Protein AF-A0A0D2FAS7-F1 (afdb_monomer)

Organism: NCBI:txid1851006

Secondary structure (DSSP, 8-state):
-HHHHHHHHHHHGGG-SS---EEEE-SSHHHHHHHHHHHS-TT-------------------SEEEEES-HHHHHHT-SEEEE-S-GGGHHHHTT-HHHHHHHTTSEEEE--TT--HHHHHHHHSGGGS-S-------------------S--EEEEEE--GGGGGT-EEEEEEESSSSSHHHHHHHHHHHTTEEEEE--HHHHHHHHHHHHHHHHHHHHHHHHHHHHHHHT-TT--HHHHHHHHHHHHHHHHHHHHHTTS--S------HHHHHHHT--TT-HHHHHHHHHHHTTHHHHHHHHHHHHHHHHHHTTSS-STTTTTS-TTGGG--

Foldseek 3Di:
DVLLLVLLCLVQVVVDPDLAAAAAADQDPVVLVVCCVSQPDVPPDPDDDDDDDDDDDPPPPRSYDYRYNDLLVRLQPDQEAEADDEQVCLLVVLVDLSNLVSQLNHAYEYQYFLQAPVNNVVSSPVSVPPDDDDDDDDDDDDDDPPPPRPPDRWYKYWHWDSQLSVLAIEIEIETVDLDDDSRVVVQVSNNSRHHYDRDHRLCVLLVSLLVVLVVVCLVVVLVVQLVVVVVVDPPDDSVNSSVVSVVVVVVVVCLQPPVVPPPPPDDRCDPVNVLVVVDDVVDPSVVVVVVCVVVVVVVVSVVSSVVSSVVSNCPNDPDPPCVCVPPPVNVVPD

InterPro domains:
  IPR008927 6-phosphogluconate dehydrogenase-like, C-terminal domain superfamily [SSF48179] (200-313)
  IPR028939 Pyrroline-5-carboxylate reductase, catalytic, N-terminal [PF03807] (63-114)
  IPR029036 Pyrroline-5-carboxylate reductase, dimerisation domain [PF14748] (201-314)
  IPR036291 NAD(P)-binding domain superfamily [SSF51735] (1-199)

Mean predicted aligned error: 11.29 Å

Nearest PDB structures (foldseek):
  2rcy-assembly1_A  TM=8.789E-01  e=3.720E-15  Plasmodium falciparum 3D7
  5uax-assembly1_C  TM=8.704E-01  e=9.156E-14  Homo sapiens
  2rcy-assembly1_B-2  TM=8.743E-01  e=2.096E-13  Plasmodium falciparum 3D7
  5uax-assembly1_E  TM=8.647E-01  e=1.591E-13  Homo sapiens
  2rcy-assembly1_D-2  TM=8.931E-01  e=6.327E-13  Plasmodium falciparum 3D7

Solvent-accessible surface area (backbone atoms only — not comparable to full-atom values): 19696 Å² total; per-residue (Å²): 104,49,69,31,43,50,51,8,37,69,73,48,52,85,77,46,99,59,94,73,77,39,58,42,59,36,92,40,72,74,52,44,53,52,47,44,72,71,60,52,60,98,77,86,66,99,66,93,77,90,82,92,77,92,72,100,64,86,78,76,68,62,53,56,78,44,82,40,66,46,58,42,71,41,38,64,84,44,70,62,47,74,47,57,65,62,58,89,46,50,69,68,64,46,64,40,51,68,40,41,64,51,47,45,86,24,42,35,37,34,50,32,73,52,60,51,64,65,60,52,49,61,50,49,52,69,60,72,69,78,82,84,88,87,79,92,73,91,84,84,85,87,87,79,83,77,80,78,67,73,94,64,68,44,44,33,39,40,49,65,40,80,38,10,46,76,40,59,11,62,24,40,31,27,42,87,49,98,67,54,73,70,51,51,50,50,45,52,62,49,40,57,15,20,51,63,42,82,46,65,58,89,48,50,33,40,53,48,10,43,52,52,35,51,54,53,48,52,53,54,50,51,51,50,52,22,52,49,43,45,71,72,44,93,84,51,48,59,67,58,39,42,55,53,53,53,51,51,54,50,50,55,55,48,56,54,48,58,50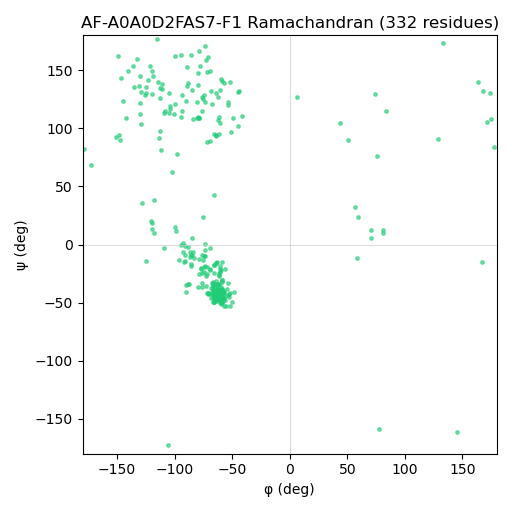,78,76,59,85,57,94,62,88,62,54,40,77,65,51,52,53,52,77,62,36,51,93,92,32,70,52,46,56,51,50,52,51,42,57,76,68,39,46,69,57,57,50,52,51,47,32,53,49,30,20,52,50,32,59,37,61,74,48,90,73,71,77,61,54,70,80,66,41,76,74,63,68,76,77,116

Structure (mmCIF, N/CA/C/O backbone):
data_AF-A0A0D2FAS7-F1
#
_entry.id   AF-A0A0D2FAS7-F1
#
loop_
_atom_site.group_PDB
_atom_site.id
_atom_site.type_symbol
_atom_site.label_atom_id
_atom_site.label_alt_id
_atom_site.label_comp_id
_atom_site.label_asym_id
_atom_site.label_entity_id
_atom_site.label_seq_id
_atom_site.pdbx_PDB_ins_code
_atom_site.Cartn_x
_atom_site.Cartn_y
_atom_site.Cartn_z
_atom_site.occupancy
_atom_site.B_iso_or_equiv
_atom_site.auth_seq_id
_atom_site.auth_comp_id
_atom_site.auth_asym_id
_atom_site.auth_atom_id
_atom_site.pdbx_PDB_model_num
ATOM 1 N N . MET A 1 1 ? -8.293 3.594 2.201 1.00 89.69 1 MET A N 1
ATOM 2 C CA . MET A 1 1 ? -7.640 2.411 2.799 1.00 89.69 1 MET A CA 1
ATOM 3 C C . MET A 1 1 ? -8.637 1.400 3.336 1.00 89.69 1 MET A C 1
ATOM 5 O O . MET A 1 1 ? -8.652 0.306 2.793 1.00 89.69 1 MET A O 1
ATOM 9 N N . GLY A 1 2 ? -9.521 1.749 4.282 1.00 91.62 2 GLY A N 1
ATOM 10 C CA . GLY A 1 2 ? -10.496 0.789 4.840 1.00 91.62 2 GLY A CA 1
ATOM 11 C C . GLY A 1 2 ? -11.326 0.025 3.800 1.00 91.62 2 GLY A C 1
ATOM 12 O O . GLY A 1 2 ? -11.460 -1.187 3.888 1.00 91.62 2 GLY A O 1
ATOM 13 N N . THR A 1 3 ? -11.794 0.693 2.741 1.00 91.19 3 THR A N 1
ATOM 14 C CA . THR A 1 3 ? -12.532 0.026 1.652 1.00 91.19 3 THR A CA 1
ATOM 15 C C . THR A 1 3 ? -11.681 -0.944 0.829 1.00 91.19 3 THR A C 1
ATOM 17 O O . THR A 1 3 ? -12.196 -1.972 0.399 1.00 91.19 3 THR A O 1
ATOM 20 N N . ALA A 1 4 ? -10.401 -0.639 0.594 1.00 91.94 4 ALA A N 1
ATOM 21 C CA . ALA A 1 4 ? -9.476 -1.526 -0.115 1.00 91.94 4 ALA A CA 1
ATOM 22 C C . ALA A 1 4 ? -9.181 -2.772 0.726 1.00 91.94 4 ALA A C 1
ATOM 24 O O . ALA A 1 4 ? -9.303 -3.884 0.226 1.00 91.94 4 ALA A O 1
ATOM 25 N N . PHE A 1 5 ? -8.895 -2.566 2.013 1.00 93.88 5 PHE A N 1
ATOM 26 C CA . PHE A 1 5 ? -8.707 -3.627 2.995 1.00 93.88 5 PHE A CA 1
ATOM 27 C C . PHE A 1 5 ? -9.916 -4.568 3.069 1.00 93.88 5 PHE A C 1
ATOM 29 O O . PHE A 1 5 ? -9.770 -5.765 2.852 1.00 93.88 5 PHE A O 1
ATOM 36 N N . LEU A 1 6 ? -11.123 -4.026 3.262 1.00 92.44 6 LEU A N 1
ATOM 37 C CA . LEU A 1 6 ? -12.338 -4.838 3.314 1.00 92.44 6 LEU A CA 1
ATOM 38 C C . LEU A 1 6 ? -12.610 -5.579 1.999 1.00 92.44 6 LEU A C 1
ATOM 40 O O . LEU A 1 6 ? -13.024 -6.730 2.028 1.00 92.44 6 LEU A O 1
ATOM 44 N N . SER A 1 7 ? -12.364 -4.945 0.846 1.00 91.00 7 SER A N 1
ATOM 45 C CA . SER A 1 7 ? -12.526 -5.625 -0.451 1.00 91.00 7 SER A CA 1
ATOM 46 C C . SER A 1 7 ? -11.594 -6.834 -0.558 1.00 91.00 7 SER A C 1
ATOM 48 O O . SER A 1 7 ? -12.031 -7.895 -0.983 1.00 91.00 7 SER A O 1
ATOM 50 N N . GLY A 1 8 ? -10.338 -6.684 -0.127 1.00 90.69 8 GLY A N 1
ATOM 51 C CA . GLY A 1 8 ? -9.375 -7.782 -0.068 1.00 90.69 8 GLY A CA 1
ATOM 52 C C . GLY A 1 8 ? -9.803 -8.900 0.870 1.00 90.69 8 GLY A C 1
ATOM 53 O O . GLY A 1 8 ? -9.758 -10.067 0.492 1.00 90.69 8 GLY A O 1
ATOM 54 N N . LEU A 1 9 ? -10.261 -8.548 2.076 1.00 90.06 9 LEU A N 1
ATOM 55 C CA . LEU A 1 9 ? -10.764 -9.528 3.036 1.00 90.06 9 LEU A CA 1
ATOM 56 C C . LEU A 1 9 ? -11.904 -10.338 2.431 1.00 90.06 9 LEU A C 1
ATOM 58 O O . LEU A 1 9 ? -11.825 -11.558 2.387 1.00 90.06 9 LEU A O 1
ATOM 62 N N . LEU A 1 10 ? -12.926 -9.669 1.894 1.00 88.38 10 LEU A N 1
ATOM 63 C CA . LEU A 1 10 ? -14.101 -10.330 1.322 1.00 88.38 10 LEU A CA 1
ATOM 64 C C . LEU A 1 10 ? -13.770 -11.271 0.151 1.00 88.38 10 LEU A C 1
ATOM 66 O O . LEU A 1 10 ? -14.548 -12.187 -0.119 1.00 88.38 10 LEU A O 1
ATOM 70 N N . ASN A 1 11 ? -12.627 -11.094 -0.516 1.00 83.56 11 ASN A N 1
ATOM 71 C CA . ASN A 1 11 ? -12.166 -12.019 -1.549 1.00 83.56 11 ASN A CA 1
ATOM 72 C C . ASN A 1 11 ? -11.653 -13.353 -0.974 1.00 83.56 11 ASN A C 1
ATOM 74 O O . ASN A 1 11 ? -11.929 -14.381 -1.580 1.00 83.56 11 ASN A O 1
ATOM 78 N N . ASN A 1 12 ? -10.993 -13.346 0.192 1.00 75.75 12 ASN A N 1
ATOM 79 C CA . ASN A 1 12 ? -10.320 -14.518 0.789 1.00 75.75 12 ASN A CA 1
ATOM 80 C C . ASN A 1 12 ? -11.004 -15.086 2.042 1.00 75.75 12 ASN A C 1
ATOM 82 O O . ASN A 1 12 ? -10.565 -16.077 2.616 1.00 75.75 12 ASN A O 1
ATOM 86 N N . ILE A 1 13 ? -12.081 -14.465 2.509 1.00 76.94 13 ILE A N 1
ATOM 87 C CA . ILE A 1 13 ? -12.692 -14.808 3.797 1.00 76.94 13 ILE A CA 1
ATOM 88 C C . ILE A 1 13 ? -13.464 -16.134 3.808 1.00 76.94 13 ILE A C 1
ATOM 90 O O . ILE A 1 13 ? -13.883 -16.597 4.861 1.00 76.94 13 ILE A O 1
ATOM 94 N N . ASP A 1 14 ? -13.693 -16.747 2.645 1.00 72.75 14 ASP A N 1
ATOM 95 C CA . ASP A 1 14 ? -14.227 -18.114 2.561 1.00 72.75 14 ASP A CA 1
ATOM 96 C C . ASP A 1 14 ? -13.178 -19.172 2.976 1.00 72.75 14 ASP A C 1
ATOM 98 O O . ASP A 1 14 ? -13.553 -20.263 3.394 1.00 72.75 14 ASP A O 1
ATOM 102 N N . ASP A 1 15 ? -11.884 -18.825 2.964 1.00 68.94 15 ASP A N 1
ATOM 103 C CA . ASP A 1 15 ? -10.782 -19.728 3.334 1.00 68.94 15 ASP A CA 1
ATOM 104 C C . ASP A 1 15 ? -10.417 -19.664 4.829 1.00 68.94 15 ASP A C 1
ATOM 106 O O . ASP A 1 15 ? -9.525 -20.373 5.308 1.00 68.94 15 ASP A O 1
ATOM 110 N N . THR A 1 16 ? -11.097 -18.816 5.606 1.00 74.19 16 THR A N 1
ATOM 111 C CA . THR A 1 16 ? -10.836 -18.685 7.042 1.00 74.19 16 THR A CA 1
ATOM 112 C C . THR A 1 16 ? -11.670 -19.670 7.853 1.00 74.19 16 THR A C 1
ATOM 114 O O . THR A 1 16 ? -12.867 -19.816 7.633 1.00 74.19 16 THR A O 1
ATOM 117 N N . ARG A 1 17 ? -11.071 -20.280 8.884 1.00 76.94 17 ARG A N 1
ATOM 118 C CA . ARG A 1 17 ? -11.788 -21.130 9.860 1.00 76.94 17 ARG A CA 1
ATOM 119 C C . ARG A 1 17 ? -12.733 -20.354 10.791 1.00 76.94 17 ARG A C 1
ATOM 121 O O . ARG A 1 17 ? -13.387 -20.966 11.630 1.00 76.94 17 ARG A O 1
ATOM 128 N N . HIS A 1 18 ? -12.766 -19.029 10.679 1.00 80.88 18 HIS A N 1
ATOM 129 C CA . HIS A 1 18 ? -13.524 -18.132 11.543 1.00 80.88 18 HIS A CA 1
ATOM 130 C C . HIS A 1 18 ? -14.678 -17.501 10.762 1.00 80.88 18 HIS A C 1
ATOM 132 O O . HIS A 1 18 ? -14.504 -17.087 9.618 1.00 80.88 18 HIS A O 1
ATOM 138 N N . GLU A 1 19 ? -15.850 -17.400 11.388 1.00 82.75 19 GLU A N 1
ATOM 139 C CA . GLU A 1 19 ? -16.971 -16.639 10.840 1.00 82.75 19 GLU A CA 1
ATOM 140 C C . GLU A 1 19 ? -16.754 -15.155 11.153 1.00 82.75 19 GLU A C 1
ATOM 142 O O . GLU A 1 19 ? -16.828 -14.730 12.304 1.00 82.75 19 GLU A O 1
ATOM 147 N N . LEU A 1 20 ? -16.436 -14.372 10.126 1.00 86.12 20 LEU A N 1
ATOM 148 C CA . LEU A 1 20 ? -16.207 -12.936 10.241 1.00 86.12 20 LEU A CA 1
ATOM 149 C C . LEU A 1 20 ? -17.405 -12.163 9.682 1.00 86.12 20 LEU A C 1
ATOM 151 O O . LEU A 1 20 ? -17.836 -12.403 8.550 1.00 86.12 20 LEU A O 1
ATOM 155 N N . LYS A 1 21 ? -17.894 -11.204 10.470 1.00 88.38 21 LYS A N 1
ATOM 156 C CA . LYS A 1 21 ? -18.985 -10.285 10.128 1.00 88.38 21 LYS A CA 1
ATOM 157 C C . LYS A 1 21 ? -18.482 -8.853 10.159 1.00 88.38 21 LYS A C 1
ATOM 159 O O . LYS A 1 21 ? -17.633 -8.510 10.982 1.00 88.38 21 LYS A O 1
ATOM 164 N N . PHE A 1 22 ? -18.999 -8.013 9.265 1.00 90.56 22 PHE A N 1
ATOM 165 C CA . PHE A 1 22 ? -18.553 -6.626 9.158 1.00 90.56 22 PHE A CA 1
ATOM 166 C C . PHE A 1 22 ? -19.695 -5.627 9.277 1.00 90.56 22 PHE A C 1
ATOM 168 O O . PHE A 1 22 ? -20.716 -5.730 8.596 1.00 90.56 22 PHE A O 1
ATOM 175 N N . SER A 1 23 ? -19.433 -4.585 10.059 1.00 91.12 23 SER A N 1
ATOM 176 C CA . SER A 1 23 ? -20.248 -3.379 10.157 1.00 91.12 23 SER A CA 1
ATOM 177 C C . SER A 1 23 ? -19.465 -2.196 9.597 1.00 91.12 23 SER A C 1
ATOM 179 O O . SER A 1 23 ? -18.280 -2.021 9.882 1.00 91.12 23 SER A O 1
ATOM 181 N N . LEU A 1 24 ? -20.117 -1.377 8.777 1.00 91.88 24 LEU A N 1
ATOM 182 C CA . LEU A 1 24 ? -19.529 -0.202 8.147 1.00 91.88 24 LEU A CA 1
ATOM 183 C C . LEU A 1 24 ? -20.277 1.050 8.576 1.00 91.88 24 LEU A C 1
ATOM 185 O O . LEU A 1 24 ? -21.497 1.136 8.428 1.00 91.88 24 LEU A O 1
ATOM 189 N N . SER A 1 25 ? -19.521 2.049 9.022 1.00 91.81 25 SER A N 1
ATOM 190 C CA . SER A 1 25 ? -20.043 3.389 9.255 1.00 91.81 25 SER A CA 1
ATOM 191 C C . SER A 1 25 ? -19.423 4.406 8.304 1.00 91.81 25 SER A C 1
ATOM 193 O O . SER A 1 25 ? -18.223 4.359 8.015 1.00 91.81 25 SER A O 1
ATOM 195 N N . ALA A 1 26 ? -20.240 5.332 7.800 1.00 89.94 26 ALA A N 1
ATOM 196 C CA . ALA A 1 26 ? -19.760 6.487 7.051 1.00 89.94 26 ALA A CA 1
ATOM 197 C C . ALA A 1 26 ? -20.642 7.727 7.281 1.00 89.94 26 ALA A C 1
ATOM 199 O O . ALA A 1 26 ? -21.865 7.619 7.287 1.00 89.94 26 ALA A O 1
ATOM 200 N N . PRO A 1 27 ? -20.054 8.936 7.350 1.00 84.94 27 PRO A N 1
ATOM 201 C CA . PRO A 1 27 ? -20.750 10.126 7.846 1.00 84.94 27 PRO A CA 1
ATOM 202 C C . PRO A 1 27 ? -21.771 10.730 6.872 1.00 84.94 27 PRO A C 1
ATOM 204 O O . PRO A 1 27 ? -22.537 11.607 7.254 1.00 84.94 27 PRO A O 1
ATOM 207 N N . SER A 1 28 ? -21.768 10.338 5.592 1.00 86.94 28 SER A N 1
ATOM 208 C CA . SER A 1 28 ? -22.637 10.951 4.581 1.00 86.94 28 SER A CA 1
ATOM 209 C C . SER A 1 28 ? -23.410 9.929 3.766 1.00 86.94 28 SER A C 1
ATOM 211 O O . SER A 1 28 ? -22.881 8.877 3.404 1.00 86.94 28 SER A O 1
ATOM 213 N N . ARG A 1 29 ? -24.644 10.287 3.388 1.00 86.38 29 ARG A N 1
ATOM 214 C CA . ARG A 1 29 ? -25.523 9.455 2.552 1.00 86.38 29 ARG A CA 1
ATOM 215 C C . ARG A 1 29 ? -24.841 9.020 1.255 1.00 86.38 29 ARG A C 1
ATOM 217 O O . ARG A 1 29 ? -24.844 7.843 0.930 1.00 86.38 29 ARG A O 1
ATOM 224 N N . THR A 1 30 ? -24.135 9.932 0.587 1.00 87.50 30 THR A N 1
ATOM 225 C CA . THR A 1 30 ? -23.350 9.616 -0.615 1.00 87.50 30 THR A CA 1
ATOM 226 C C . THR A 1 30 ? -22.274 8.563 -0.346 1.00 87.50 30 THR A C 1
ATOM 228 O O . THR A 1 30 ? -21.997 7.727 -1.204 1.00 87.50 30 THR A O 1
ATOM 231 N N . SER A 1 31 ? -21.641 8.592 0.830 1.00 87.06 31 SER A N 1
ATOM 232 C CA . SER A 1 31 ? -20.650 7.584 1.220 1.00 87.06 31 SER A CA 1
ATOM 233 C C . SER A 1 31 ? -21.304 6.239 1.507 1.00 87.06 31 SER A C 1
ATOM 235 O O . SER A 1 31 ? -20.801 5.229 1.026 1.00 87.06 31 SER A O 1
ATOM 237 N N . LEU A 1 32 ? -22.450 6.226 2.190 1.00 88.88 32 LEU A N 1
ATOM 238 C CA . LEU A 1 32 ? -23.235 5.011 2.415 1.00 88.88 32 LEU A CA 1
ATOM 239 C C . LEU A 1 32 ? -23.710 4.387 1.108 1.00 88.88 32 LEU A C 1
ATOM 241 O O . LEU A 1 32 ? -23.544 3.190 0.916 1.00 88.88 32 LEU A O 1
ATOM 245 N N . ASP A 1 33 ? -24.214 5.187 0.171 1.00 87.19 33 ASP A N 1
ATOM 246 C CA . ASP A 1 33 ? -24.650 4.696 -1.137 1.00 87.19 33 ASP A CA 1
ATOM 247 C C . ASP A 1 33 ? -23.476 4.109 -1.930 1.00 87.19 33 ASP A C 1
ATOM 249 O O . ASP A 1 33 ? -23.630 3.097 -2.613 1.00 87.19 33 ASP A O 1
ATOM 253 N N . ARG A 1 34 ? -22.275 4.699 -1.819 1.00 87.56 34 ARG A N 1
ATOM 254 C CA . ARG A 1 34 ? -21.055 4.108 -2.394 1.00 87.56 34 ARG A CA 1
ATOM 255 C C . ARG A 1 34 ? -20.688 2.784 -1.725 1.00 87.56 34 ARG A C 1
ATOM 257 O O . ARG A 1 34 ? -20.303 1.866 -2.440 1.00 87.56 34 ARG A O 1
ATOM 264 N N . LEU A 1 35 ? -20.782 2.681 -0.397 1.00 88.81 35 LEU A N 1
ATOM 265 C CA . LEU A 1 35 ? -20.494 1.440 0.330 1.00 88.81 35 LEU A CA 1
ATOM 266 C C . LEU A 1 35 ? -21.503 0.344 -0.019 1.00 88.81 35 LEU A C 1
ATOM 268 O O . LEU A 1 35 ? -21.086 -0.761 -0.341 1.00 88.81 35 LEU A O 1
ATOM 272 N N . ARG A 1 36 ? -22.799 0.668 -0.064 1.00 88.44 36 ARG A N 1
ATOM 273 C CA . ARG A 1 36 ? -23.866 -0.246 -0.497 1.00 88.44 36 ARG A CA 1
ATOM 274 C C . ARG A 1 36 ? -23.630 -0.739 -1.917 1.00 88.44 36 ARG A C 1
ATOM 276 O O . ARG A 1 36 ? -23.560 -1.935 -2.140 1.00 88.44 36 ARG A O 1
ATOM 283 N N . ARG A 1 37 ? -23.377 0.160 -2.875 1.00 86.19 37 ARG A N 1
ATOM 284 C CA . ARG A 1 37 ? -23.050 -0.252 -4.254 1.00 86.19 37 ARG A CA 1
ATOM 285 C C . ARG A 1 37 ? -21.817 -1.151 -4.347 1.00 86.19 37 ARG A C 1
ATOM 287 O O . ARG A 1 37 ? -21.720 -1.932 -5.284 1.00 86.19 37 ARG A O 1
ATOM 294 N N . ARG A 1 38 ? -20.855 -0.992 -3.436 1.00 85.31 38 ARG A N 1
ATOM 295 C CA . ARG A 1 38 ? -19.589 -1.731 -3.460 1.00 85.31 38 ARG A CA 1
ATOM 296 C C . ARG A 1 38 ? -19.658 -3.075 -2.735 1.00 85.31 38 ARG A C 1
ATOM 298 O O . ARG A 1 38 ? -18.951 -3.986 -3.145 1.00 85.31 38 ARG A O 1
ATOM 305 N N . PHE A 1 39 ? -20.441 -3.179 -1.663 1.00 85.56 39 PHE A N 1
ATOM 306 C CA . PHE A 1 39 ? -20.410 -4.322 -0.743 1.00 85.56 39 PHE A CA 1
ATOM 307 C C . PHE A 1 39 ? -21.757 -5.015 -0.539 1.00 85.56 39 PHE A C 1
ATOM 309 O O . PHE A 1 39 ? -21.780 -6.130 -0.027 1.00 85.56 39 PHE A O 1
ATOM 316 N N . SER A 1 40 ? -22.872 -4.405 -0.942 1.00 74.50 40 SER A N 1
ATOM 317 C CA . SER A 1 40 ? -24.144 -5.119 -1.003 1.00 74.50 40 SER A CA 1
ATOM 318 C C . SER A 1 40 ? -24.119 -6.056 -2.206 1.00 74.50 40 SER A C 1
ATOM 320 O O . SER A 1 40 ? -23.803 -5.645 -3.324 1.00 74.50 40 SER A O 1
ATOM 322 N N . SER A 1 41 ? -24.453 -7.324 -1.974 1.00 56.59 41 SER A N 1
ATOM 323 C CA . SER A 1 41 ? -24.649 -8.279 -3.064 1.00 56.59 41 SER A CA 1
ATOM 324 C C . SER A 1 41 ? -25.774 -7.785 -3.986 1.00 56.59 41 SER A C 1
ATOM 326 O O . SER A 1 41 ? -26.771 -7.253 -3.487 1.00 56.59 41 SER A O 1
ATOM 328 N N . PRO A 1 42 ? -25.675 -7.965 -5.314 1.00 41.94 42 PRO A N 1
ATOM 329 C CA . PRO A 1 42 ? -26.818 -7.770 -6.196 1.00 41.94 42 PRO A CA 1
ATOM 330 C C . PRO A 1 42 ? -27.862 -8.848 -5.861 1.00 41.94 42 PRO A C 1
ATOM 332 O O . PRO A 1 42 ? -27.749 -9.985 -6.305 1.00 41.94 42 PRO A O 1
ATOM 335 N N . GLY A 1 43 ? -28.830 -8.519 -5.001 1.00 43.19 43 GLY A N 1
ATOM 336 C CA . GLY A 1 43 ? -29.874 -9.462 -4.588 1.00 43.19 43 GLY A CA 1
ATOM 337 C C . GLY A 1 43 ? -30.734 -9.065 -3.387 1.00 43.19 43 GLY A C 1
ATOM 338 O O . GLY A 1 43 ? -31.792 -9.654 -3.211 1.00 43.19 43 GLY A O 1
ATOM 339 N N . SER A 1 44 ? -30.356 -8.068 -2.580 1.00 40.31 44 SER A N 1
ATOM 340 C CA . SER A 1 44 ? -31.222 -7.551 -1.504 1.00 40.31 44 SER A CA 1
ATOM 341 C C . SER A 1 44 ? -31.878 -6.230 -1.914 1.00 40.31 44 SER A C 1
ATOM 343 O O . SER A 1 44 ? -31.610 -5.171 -1.347 1.00 40.31 44 SER A O 1
ATOM 345 N N . THR A 1 45 ? -32.696 -6.274 -2.958 1.00 34.53 45 THR A N 1
ATOM 346 C CA . THR A 1 45 ? -33.760 -5.285 -3.142 1.00 34.53 45 THR A CA 1
ATOM 347 C C . THR A 1 45 ? -35.057 -5.965 -2.760 1.00 34.53 45 THR A C 1
ATOM 349 O O . THR A 1 45 ? -35.412 -6.961 -3.383 1.00 34.53 45 THR A O 1
ATOM 352 N N . ASP A 1 46 ? -35.738 -5.424 -1.752 1.00 37.69 46 ASP A N 1
ATOM 353 C CA . ASP A 1 46 ? -37.152 -5.679 -1.493 1.00 37.69 46 ASP A CA 1
ATOM 354 C C . ASP A 1 46 ? -37.939 -5.442 -2.789 1.00 37.69 46 ASP A C 1
ATOM 356 O O . ASP A 1 46 ? -38.230 -4.299 -3.143 1.00 37.69 46 ASP A O 1
ATOM 360 N N . GLN A 1 47 ? -38.225 -6.506 -3.537 1.00 35.00 47 GLN A N 1
ATOM 361 C CA . GLN A 1 47 ? -39.225 -6.503 -4.596 1.00 35.00 47 GLN A CA 1
ATOM 362 C C . GLN A 1 47 ? -39.952 -7.843 -4.595 1.00 35.00 47 GLN A C 1
ATOM 364 O O . GLN A 1 47 ? -39.404 -8.883 -4.959 1.00 35.00 47 GLN A O 1
ATOM 369 N N . ASP A 1 48 ? -41.209 -7.773 -4.169 1.00 35.44 48 ASP A N 1
ATOM 370 C CA . ASP A 1 48 ? -42.266 -8.699 -4.542 1.00 35.44 48 ASP A CA 1
ATOM 371 C C . ASP A 1 48 ? -42.219 -8.992 -6.053 1.00 35.44 48 ASP A C 1
ATOM 373 O O . ASP A 1 48 ? -42.177 -8.066 -6.864 1.00 35.44 48 ASP A O 1
ATOM 377 N N . GLY A 1 49 ? -42.294 -10.272 -6.433 1.00 31.61 49 GLY A N 1
ATOM 378 C CA . GLY A 1 49 ? -42.628 -10.676 -7.803 1.00 31.61 49 GLY A CA 1
ATOM 379 C C . GLY A 1 49 ? -41.670 -11.667 -8.465 1.00 31.61 49 GLY A C 1
ATOM 380 O O . GLY A 1 49 ? -40.736 -11.280 -9.151 1.00 31.61 49 GLY A O 1
ATOM 381 N N . ASP A 1 50 ? -41.987 -12.950 -8.293 1.00 33.44 50 ASP A N 1
ATOM 382 C CA . ASP A 1 50 ? -42.044 -13.979 -9.343 1.00 33.44 50 ASP A CA 1
ATOM 383 C C . ASP A 1 50 ? -40.914 -14.047 -10.398 1.00 33.44 50 ASP A C 1
ATOM 385 O O . ASP A 1 50 ? -40.890 -13.312 -11.385 1.00 33.44 50 ASP A O 1
ATOM 389 N N . SER A 1 51 ? -40.015 -15.026 -10.259 1.00 32.91 51 SER A N 1
ATOM 390 C CA . SER A 1 51 ? -39.848 -16.099 -11.260 1.00 32.91 51 SER A CA 1
ATOM 391 C C . SER A 1 51 ? -38.656 -17.004 -10.932 1.00 32.91 51 SER A C 1
ATOM 393 O O . SER A 1 51 ? -37.531 -16.573 -10.687 1.00 32.91 51 SER A O 1
ATOM 395 N N . ALA A 1 52 ? -38.928 -18.306 -10.954 1.00 41.16 52 ALA A N 1
ATOM 396 C CA . ALA A 1 52 ? -37.951 -19.374 -10.842 1.00 41.16 52 ALA A CA 1
ATOM 397 C C . ALA A 1 52 ? -37.040 -19.439 -12.078 1.00 41.16 52 ALA A C 1
ATOM 399 O O . ALA A 1 52 ? -37.544 -19.511 -13.201 1.00 41.16 52 ALA A O 1
ATOM 400 N N . ARG A 1 53 ? -35.719 -19.522 -11.867 1.00 35.41 53 ARG A N 1
ATOM 401 C CA . ARG A 1 53 ? -34.782 -20.208 -12.771 1.00 35.41 53 ARG A CA 1
ATOM 402 C C . ARG A 1 53 ? -33.659 -20.873 -11.983 1.00 35.41 53 ARG A C 1
ATOM 404 O O . ARG A 1 53 ? -32.947 -20.221 -11.226 1.00 35.41 53 ARG A O 1
ATOM 411 N N . ASP A 1 54 ? -33.547 -22.176 -12.207 1.00 37.44 54 ASP A N 1
ATOM 412 C CA . ASP A 1 54 ? -32.489 -23.062 -11.744 1.00 37.44 54 ASP A CA 1
ATOM 413 C C . ASP A 1 54 ? -31.106 -22.628 -12.242 1.00 37.44 54 ASP A C 1
ATOM 415 O O . ASP A 1 54 ? -30.927 -22.246 -13.401 1.00 37.44 54 ASP A O 1
ATOM 419 N N . GLY A 1 55 ? -30.119 -22.749 -11.358 1.00 31.98 55 GLY A N 1
ATOM 420 C CA . GLY A 1 55 ? -28.705 -22.553 -11.646 1.00 31.98 55 GLY A CA 1
ATOM 421 C C . GLY A 1 55 ? -27.913 -22.568 -10.346 1.00 31.98 55 GLY A C 1
ATOM 422 O O . GLY A 1 55 ? -27.989 -21.623 -9.569 1.00 31.98 55 GLY A O 1
ATOM 423 N N . ASP A 1 56 ? -27.202 -23.668 -10.111 1.00 37.31 56 ASP A N 1
ATOM 424 C CA . ASP A 1 56 ? -26.247 -23.883 -9.024 1.00 37.31 56 ASP A CA 1
ATOM 425 C C . ASP A 1 56 ? -25.318 -22.669 -8.838 1.00 37.31 56 ASP A C 1
ATOM 427 O O . ASP A 1 56 ? -24.409 -22.409 -9.626 1.00 37.31 56 ASP A O 1
ATOM 431 N N . GLY A 1 57 ? -25.616 -21.873 -7.817 1.00 33.53 57 GLY A N 1
ATOM 432 C CA . GLY A 1 57 ? -24.911 -20.652 -7.475 1.00 33.53 57 GLY A CA 1
ATOM 433 C C . GLY A 1 57 ? -24.979 -20.498 -5.971 1.00 33.53 57 GLY A C 1
ATOM 434 O O . GLY A 1 57 ? -25.974 -20.001 -5.441 1.00 33.53 57 GLY A O 1
ATOM 435 N N . SER A 1 58 ? -23.939 -20.981 -5.290 1.00 35.66 58 SER A N 1
ATOM 436 C CA . SER A 1 58 ? -23.726 -20.786 -3.856 1.00 35.66 58 SER A CA 1
ATOM 437 C C . SER A 1 58 ? -24.078 -19.345 -3.480 1.00 35.66 58 SER A C 1
ATOM 439 O O . SER A 1 58 ? -23.424 -18.390 -3.908 1.00 35.66 58 SER A O 1
ATOM 441 N N . ARG A 1 59 ? -25.179 -19.185 -2.739 1.00 40.72 59 ARG A N 1
ATOM 442 C CA . ARG A 1 59 ? -25.662 -17.897 -2.243 1.00 40.72 59 ARG A CA 1
ATOM 443 C C . ARG A 1 59 ? -24.6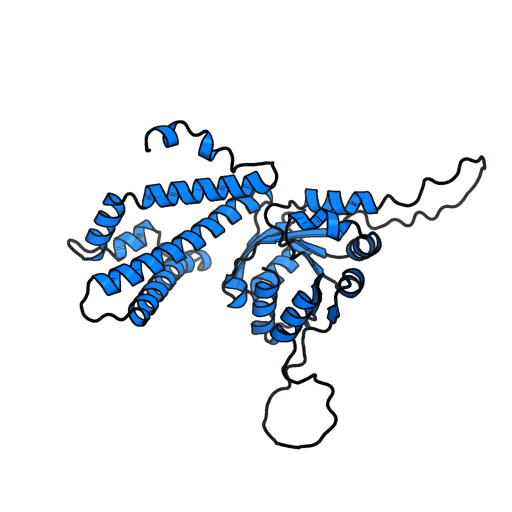11 -17.359 -1.278 1.00 40.72 59 ARG A C 1
ATOM 445 O O . ARG A 1 59 ? -24.613 -17.711 -0.102 1.00 40.72 59 ARG A O 1
ATOM 452 N N . ARG A 1 60 ? -23.704 -16.519 -1.776 1.00 47.34 60 ARG A N 1
ATOM 453 C CA . ARG A 1 60 ? -22.746 -15.765 -0.961 1.00 47.34 60 ARG A CA 1
ATOM 454 C C . ARG A 1 60 ? -23.565 -14.808 -0.088 1.00 47.34 60 ARG A C 1
ATOM 456 O O . ARG A 1 60 ? -23.987 -13.752 -0.551 1.00 47.34 60 ARG A O 1
ATOM 463 N N . GLY A 1 61 ? -23.895 -15.228 1.136 1.00 51.22 61 GLY A N 1
ATOM 464 C CA . GLY A 1 61 ? -24.569 -14.374 2.114 1.00 51.22 61 GLY A CA 1
ATOM 465 C C . GLY A 1 61 ? -23.799 -13.062 2.265 1.00 51.22 61 GLY A C 1
ATOM 466 O O . GLY A 1 61 ? -22.567 -13.063 2.210 1.00 51.22 61 GLY A O 1
ATOM 467 N N . SER A 1 62 ? -24.508 -11.937 2.384 1.00 59.62 62 SER A N 1
ATOM 468 C CA . SER A 1 62 ? -23.870 -10.633 2.585 1.00 59.62 62 SER A CA 1
ATOM 469 C C . SER A 1 62 ? -23.070 -10.679 3.885 1.00 59.62 62 SER A C 1
ATOM 471 O O . SER A 1 62 ? -23.657 -10.640 4.952 1.00 59.62 62 SER A O 1
ATOM 473 N N . LYS A 1 63 ? -21.737 -10.781 3.803 1.00 74.88 63 LYS A N 1
ATOM 474 C CA . LYS A 1 63 ? -20.841 -10.785 4.980 1.00 74.88 63 LYS A CA 1
ATOM 475 C C . LYS A 1 63 ? -20.703 -9.400 5.630 1.00 74.88 63 LYS A C 1
ATOM 477 O O . LYS A 1 63 ? -20.027 -9.241 6.644 1.00 74.88 63 LYS A O 1
ATOM 482 N N . VAL A 1 64 ? -21.307 -8.389 5.007 1.00 82.38 64 VAL A N 1
ATOM 483 C CA . VAL A 1 64 ? -21.501 -7.058 5.575 1.00 82.38 64 VAL A CA 1
ATOM 484 C C . VAL A 1 64 ? -22.937 -6.983 6.079 1.00 82.38 64 VAL A C 1
ATOM 486 O O . VAL A 1 64 ? -23.869 -6.991 5.269 1.00 82.38 64 VAL A O 1
ATOM 489 N N . ASP A 1 65 ? -23.085 -6.903 7.398 1.00 80.12 65 ASP A N 1
ATOM 490 C CA . ASP A 1 65 ? -24.376 -6.960 8.090 1.00 80.12 65 ASP A CA 1
ATOM 491 C C . ASP A 1 65 ? -24.976 -5.561 8.262 1.00 80.12 65 ASP A C 1
ATOM 493 O O . ASP A 1 65 ? -26.169 -5.350 8.047 1.00 80.12 65 ASP A O 1
ATOM 497 N N . VAL A 1 66 ? -24.139 -4.574 8.602 1.00 80.31 66 VAL A N 1
ATOM 498 C CA . VAL A 1 66 ? -24.586 -3.209 8.910 1.00 80.31 66 VAL A CA 1
ATOM 499 C C . VAL A 1 66 ? -23.865 -2.197 8.026 1.00 80.31 66 VAL A C 1
ATOM 501 O O . VAL A 1 66 ? -22.640 -2.182 7.943 1.00 80.31 66 VAL A O 1
ATOM 504 N N . ILE A 1 67 ? -24.625 -1.299 7.392 1.00 86.56 67 ILE A N 1
ATOM 505 C CA . ILE A 1 67 ? -24.102 -0.092 6.734 1.00 86.56 67 ILE A CA 1
ATOM 506 C C . ILE A 1 67 ? -24.909 1.111 7.232 1.00 86.56 67 ILE A C 1
ATOM 508 O O . ILE A 1 67 ? -26.049 1.318 6.804 1.00 86.56 67 ILE A O 1
ATOM 512 N N . THR A 1 68 ? -24.317 1.901 8.128 1.00 88.62 68 THR A N 1
ATOM 513 C CA . THR A 1 68 ? -25.004 2.946 8.906 1.00 88.62 68 THR A CA 1
ATOM 514 C C . THR A 1 68 ? -24.249 4.281 8.904 1.00 88.62 68 THR A C 1
ATOM 516 O O . THR A 1 68 ? -23.061 4.330 8.606 1.00 88.62 68 THR A O 1
ATOM 519 N N . ALA A 1 69 ? -24.939 5.383 9.205 1.00 89.06 69 ALA A N 1
ATOM 520 C CA . ALA A 1 69 ? -24.290 6.665 9.513 1.00 89.06 69 ALA A CA 1
ATOM 521 C C . ALA A 1 69 ? -23.922 6.798 11.000 1.00 89.06 69 ALA A C 1
ATOM 523 O O . ALA A 1 69 ? -23.236 7.746 11.375 1.00 89.06 69 ALA A O 1
ATOM 524 N N . ASP A 1 70 ? -24.415 5.884 11.835 1.00 90.75 70 ASP A N 1
ATOM 525 C CA . ASP A 1 70 ? -24.228 5.908 13.276 1.00 90.75 70 ASP A CA 1
ATOM 526 C C . ASP A 1 70 ? -23.023 5.051 13.684 1.00 90.75 70 ASP A C 1
ATOM 528 O O . ASP A 1 70 ? -2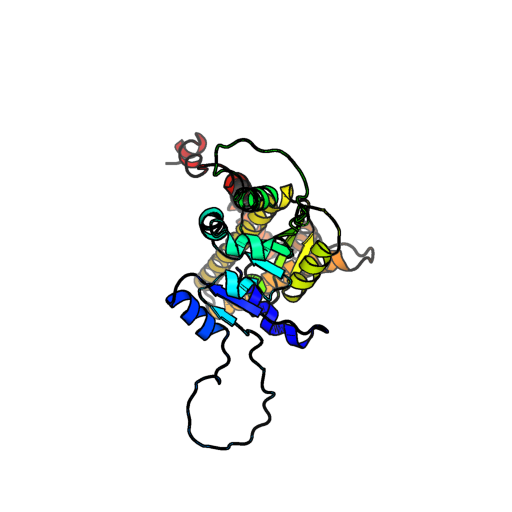3.048 3.818 13.618 1.00 90.75 70 ASP A O 1
ATOM 532 N N . ASN A 1 71 ? -21.961 5.727 14.123 1.00 92.56 71 ASN A N 1
ATOM 533 C CA . ASN A 1 71 ? -20.743 5.078 14.591 1.00 92.56 71 ASN A CA 1
ATOM 534 C C . ASN A 1 71 ? -20.987 4.217 15.835 1.00 92.56 71 ASN A C 1
ATOM 536 O O . ASN A 1 71 ? -20.346 3.177 15.959 1.00 92.56 71 ASN A O 1
ATOM 540 N N . VAL A 1 72 ? -21.891 4.626 16.731 1.00 92.00 72 VAL A N 1
ATOM 541 C CA . VAL A 1 72 ? -22.174 3.908 17.981 1.00 92.00 72 VAL A CA 1
ATOM 542 C C . VAL A 1 72 ? -22.815 2.567 17.657 1.00 92.00 72 VAL A C 1
ATOM 544 O O . VAL A 1 72 ? -22.314 1.532 18.090 1.00 92.00 72 VAL A O 1
ATOM 547 N N . THR A 1 73 ? -23.843 2.571 16.800 1.00 89.94 73 THR A N 1
ATOM 548 C CA . THR A 1 73 ? -24.467 1.340 16.291 1.00 89.94 73 THR A CA 1
ATOM 549 C C . THR A 1 73 ? -23.439 0.424 15.619 1.00 89.94 73 THR A C 1
ATOM 551 O O . THR A 1 73 ? -23.424 -0.776 15.876 1.00 89.94 73 THR A O 1
ATOM 554 N N . ALA A 1 74 ? -22.548 0.964 14.779 1.00 89.94 74 ALA A N 1
ATOM 555 C CA . ALA A 1 74 ? -21.522 0.148 14.124 1.00 89.94 74 ALA A CA 1
ATOM 556 C C . ALA A 1 74 ? -20.489 -0.427 15.109 1.00 89.94 74 ALA A C 1
ATOM 558 O O . ALA A 1 74 ? -19.965 -1.515 14.872 1.00 89.94 74 ALA A O 1
ATOM 559 N N . ALA A 1 75 ? -20.182 0.300 16.186 1.00 91.06 75 ALA A N 1
ATOM 560 C CA . ALA A 1 75 ? -19.224 -0.122 17.194 1.00 91.06 75 ALA A CA 1
ATOM 561 C C . ALA A 1 75 ? -19.821 -1.134 18.176 1.00 91.06 75 ALA A C 1
ATOM 563 O O . ALA A 1 75 ? -19.094 -2.033 18.577 1.00 91.06 75 ALA A O 1
ATOM 564 N N . HIS A 1 76 ? -21.098 -1.015 18.554 1.00 86.88 76 HIS A N 1
ATOM 565 C CA . HIS A 1 76 ? -21.718 -1.744 19.670 1.00 86.88 76 HIS A CA 1
ATOM 566 C C . HIS A 1 76 ? -21.471 -3.262 19.632 1.00 86.88 76 HIS A C 1
ATOM 568 O O . HIS A 1 76 ? -20.950 -3.813 20.603 1.00 86.88 76 HIS A O 1
ATOM 574 N N . ASP A 1 77 ? -21.707 -3.908 18.489 1.00 83.25 77 ASP A N 1
ATOM 575 C CA . ASP A 1 77 ? -21.606 -5.371 18.347 1.00 83.25 77 ASP A CA 1
ATOM 576 C C . ASP A 1 77 ? -20.228 -5.860 17.861 1.00 83.25 77 ASP A C 1
ATOM 578 O O . ASP A 1 77 ? -20.024 -7.053 17.660 1.00 83.25 77 ASP A O 1
ATOM 582 N N . ALA A 1 78 ? -19.269 -4.955 17.644 1.00 90.44 78 ALA A N 1
ATOM 583 C CA . ALA A 1 78 ? -17.953 -5.312 17.116 1.00 90.44 78 ALA A CA 1
ATOM 584 C C . ALA A 1 78 ? -16.971 -5.766 18.213 1.00 90.44 78 ALA A C 1
ATOM 586 O O . ALA A 1 78 ? -16.775 -5.063 19.201 1.00 90.44 78 ALA A O 1
ATOM 587 N N . ASP A 1 79 ? -16.255 -6.871 18.012 1.00 90.00 79 ASP A N 1
ATOM 588 C CA . ASP A 1 79 ? -15.141 -7.256 18.900 1.00 90.00 79 ASP A CA 1
ATOM 589 C C . ASP A 1 79 ? -13.879 -6.411 18.645 1.00 90.00 79 ASP A C 1
ATOM 591 O O . ASP A 1 79 ? -13.105 -6.092 19.554 1.00 90.00 79 ASP A O 1
ATOM 595 N N . VAL A 1 80 ? -13.690 -6.024 17.380 1.00 93.44 80 VAL A N 1
ATOM 596 C CA . VAL A 1 80 ? -12.568 -5.224 16.882 1.00 93.44 80 VAL A CA 1
ATOM 597 C C . VAL A 1 80 ? -13.116 -4.051 16.080 1.00 93.44 80 VAL A C 1
ATOM 599 O O . VAL A 1 80 ? -13.932 -4.237 15.177 1.00 93.44 80 VAL A O 1
ATOM 602 N N . VAL A 1 81 ? -12.632 -2.842 16.362 1.00 95.31 81 VAL A N 1
ATOM 603 C CA . VAL A 1 81 ? -13.023 -1.629 15.636 1.00 95.31 81 VAL A CA 1
ATOM 604 C C . VAL A 1 81 ? -11.846 -1.092 14.837 1.00 95.31 81 VAL A C 1
ATOM 606 O O . VAL A 1 81 ? -10.778 -0.827 15.382 1.00 95.31 81 VAL A O 1
ATOM 609 N N . ILE A 1 82 ? -12.051 -0.885 13.535 1.00 96.50 82 ILE A N 1
ATOM 610 C CA . ILE A 1 82 ? -11.025 -0.349 12.637 1.00 96.50 82 ILE A CA 1
ATOM 611 C C . ILE A 1 82 ? -11.311 1.123 12.326 1.00 96.50 82 ILE A C 1
ATOM 613 O O . ILE A 1 82 ? -12.304 1.449 11.674 1.00 96.50 82 ILE A O 1
ATOM 617 N N . LEU A 1 83 ? -10.409 2.022 12.726 1.00 96.69 83 LEU A N 1
ATOM 618 C CA . LEU A 1 83 ? -10.508 3.449 12.405 1.00 96.69 83 LEU A CA 1
ATOM 619 C C . LEU A 1 83 ? -9.913 3.709 11.016 1.00 96.69 83 LEU A C 1
ATOM 621 O O . LEU A 1 83 ? -8.698 3.658 10.826 1.00 96.69 83 LEU A O 1
ATOM 625 N N . ALA A 1 84 ? -10.771 3.991 10.033 1.00 95.56 84 ALA A N 1
ATOM 626 C CA . ALA A 1 84 ? -10.384 4.085 8.621 1.00 95.56 84 ALA A CA 1
ATOM 627 C C . ALA A 1 84 ? -10.834 5.383 7.920 1.00 95.56 84 ALA A C 1
ATOM 629 O O . ALA A 1 84 ? -11.191 5.366 6.737 1.00 95.56 84 ALA A O 1
ATOM 630 N N . PHE A 1 85 ? -10.817 6.502 8.642 1.00 94.00 85 PHE A N 1
ATOM 631 C CA . PHE A 1 85 ? -11.165 7.840 8.146 1.00 94.00 85 PHE A CA 1
ATOM 632 C C . PHE A 1 85 ? -9.914 8.725 7.947 1.00 94.00 85 PHE A C 1
ATOM 634 O O . PHE A 1 85 ? -8.791 8.228 7.986 1.00 94.00 85 PHE A O 1
ATOM 641 N N . GLN A 1 86 ? -10.064 10.018 7.640 1.00 91.44 86 GLN A N 1
ATOM 642 C CA . GLN A 1 86 ? -8.905 10.906 7.457 1.00 91.44 86 GLN A CA 1
ATOM 643 C C . GLN A 1 86 ? -8.343 11.367 8.816 1.00 91.44 86 GLN A C 1
ATOM 645 O O . GLN A 1 86 ? -9.135 11.765 9.666 1.00 91.44 86 GLN A O 1
ATOM 650 N N . PRO A 1 87 ? -7.010 11.406 9.030 1.00 92.31 87 PRO A N 1
ATOM 651 C CA . PRO A 1 87 ? -6.406 11.744 10.327 1.00 92.31 87 PRO A CA 1
ATOM 652 C C . PRO A 1 87 ? -6.966 13.003 11.008 1.00 92.31 87 PRO A C 1
ATOM 654 O O . PRO A 1 87 ? -7.249 12.984 12.203 1.00 92.31 87 PRO A O 1
ATOM 657 N N . HIS A 1 88 ? -7.221 14.076 10.250 1.00 92.00 88 HIS A N 1
ATOM 658 C CA . HIS A 1 88 ? -7.761 15.329 10.794 1.00 92.00 88 HIS A CA 1
ATOM 659 C C . HIS A 1 88 ? -9.180 15.202 11.383 1.00 92.00 88 HIS A C 1
ATOM 661 O O . HIS A 1 88 ? -9.629 16.100 12.087 1.00 92.00 88 HIS A O 1
ATOM 667 N N . GLN A 1 89 ? -9.909 14.121 11.085 1.00 93.00 89 GLN A N 1
ATOM 668 C CA . GLN A 1 89 ? -11.261 13.874 11.597 1.00 93.00 89 GLN A CA 1
ATOM 669 C C . GLN A 1 89 ? -11.251 13.215 12.980 1.00 93.00 89 GLN A C 1
ATOM 671 O O . GLN A 1 89 ? -12.309 13.132 13.591 1.00 93.00 89 GLN A O 1
ATOM 676 N N . LEU A 1 90 ? -10.094 12.771 13.492 1.00 93.69 90 LEU A N 1
ATOM 677 C CA . LEU A 1 90 ? -9.992 12.023 14.751 1.00 93.69 90 LEU A CA 1
ATOM 678 C C . LEU A 1 90 ? -10.705 12.724 15.910 1.00 93.69 90 LEU A C 1
ATOM 680 O O . LEU A 1 90 ? -11.591 12.134 16.519 1.00 93.69 90 LEU A O 1
ATOM 684 N N . LYS A 1 91 ? -10.375 13.999 16.145 1.00 91.88 91 LYS A N 1
ATOM 685 C CA . LYS A 1 91 ? -10.986 14.817 17.203 1.00 91.88 91 LYS A CA 1
ATOM 686 C C . LYS A 1 91 ? -12.501 14.919 17.060 1.00 91.88 91 LYS A C 1
ATOM 688 O O . LYS A 1 91 ? -13.216 14.849 18.045 1.00 91.88 91 LYS A O 1
ATOM 693 N N . GLN A 1 92 ? -12.984 15.092 15.831 1.00 92.81 92 GLN A N 1
ATOM 694 C CA . GLN A 1 92 ? -14.413 15.218 15.558 1.00 92.81 92 GLN A CA 1
ATOM 695 C C . GLN A 1 92 ? -15.149 13.893 15.789 1.00 92.81 92 GLN A C 1
ATOM 697 O O . GLN A 1 92 ? -16.241 13.895 16.341 1.00 92.81 92 GLN A O 1
ATOM 702 N N . VAL A 1 93 ? -14.573 12.772 15.346 1.00 92.62 93 VAL A N 1
ATOM 703 C CA . VAL A 1 93 ? -15.195 11.447 15.471 1.00 92.62 93 VAL A CA 1
ATOM 704 C C . VAL A 1 93 ? -15.213 10.990 16.928 1.00 92.62 93 VAL A C 1
ATOM 706 O O . VAL A 1 93 ? -16.230 10.477 17.378 1.00 92.62 93 VAL A O 1
ATOM 709 N N . LEU A 1 94 ? -14.125 11.208 17.671 1.00 92.19 94 LEU A N 1
ATOM 710 C CA . LEU A 1 94 ? -14.002 10.805 19.078 1.00 92.19 94 LEU A CA 1
ATOM 711 C C . LEU A 1 94 ? -14.588 11.822 20.076 1.00 92.19 94 LEU A C 1
ATOM 713 O O . LEU A 1 94 ? -14.476 11.625 21.282 1.00 92.19 94 LEU A O 1
ATOM 717 N N . ALA A 1 95 ? -15.242 12.886 19.597 1.00 90.81 95 ALA A N 1
ATOM 718 C CA . ALA A 1 95 ? -15.986 13.814 20.452 1.00 90.81 95 ALA A CA 1
ATOM 719 C C . ALA A 1 95 ? -17.314 13.227 20.969 1.00 90.81 95 ALA A C 1
ATOM 721 O O . ALA A 1 95 ? -17.886 13.747 21.924 1.00 90.81 95 ALA A O 1
ATOM 722 N N . ASP A 1 96 ? -17.826 12.171 20.334 1.00 90.88 96 ASP A N 1
ATOM 723 C CA . ASP A 1 96 ? -19.047 11.484 20.754 1.00 90.88 96 ASP A CA 1
ATOM 724 C C . ASP A 1 96 ? -18.759 10.550 21.941 1.00 90.88 96 ASP A C 1
ATOM 726 O O . ASP A 1 96 ? -18.130 9.500 21.787 1.00 90.88 96 ASP A O 1
ATOM 730 N N . ALA A 1 97 ? -19.237 10.925 23.129 1.00 89.00 97 ALA A N 1
ATOM 731 C CA . ALA A 1 97 ? -19.032 10.163 24.359 1.00 89.00 97 ALA A CA 1
ATOM 732 C C . ALA A 1 97 ? -19.644 8.752 24.303 1.00 89.00 97 ALA A C 1
ATOM 734 O O . ALA A 1 97 ? -19.058 7.816 24.846 1.00 89.00 97 ALA A O 1
ATOM 735 N N . ALA A 1 98 ? -20.775 8.570 23.610 1.00 90.38 98 ALA A N 1
ATOM 736 C CA . ALA A 1 98 ? -21.399 7.256 23.470 1.00 90.38 98 ALA A CA 1
ATOM 737 C C . ALA A 1 98 ? -20.541 6.332 22.596 1.00 90.38 98 ALA A C 1
ATOM 739 O O . ALA A 1 98 ? -20.388 5.146 22.901 1.00 90.38 98 ALA A O 1
ATOM 740 N N . LEU A 1 99 ? -19.918 6.883 21.549 1.00 91.94 99 LEU A N 1
ATOM 741 C CA . LEU A 1 99 ? -18.950 6.143 20.747 1.00 91.94 99 LEU A CA 1
ATOM 742 C C . LEU A 1 99 ? -17.721 5.779 21.578 1.00 91.94 99 LEU A C 1
ATOM 744 O O . LEU A 1 99 ? -17.314 4.622 21.565 1.00 91.94 99 LEU A O 1
ATOM 748 N N . VAL A 1 100 ? -17.137 6.734 22.307 1.00 90.62 100 VAL A N 1
ATOM 749 C CA . VAL A 1 100 ? -15.953 6.468 23.140 1.00 90.62 100 VAL A CA 1
ATOM 750 C C . VAL A 1 100 ? -16.240 5.366 24.157 1.00 90.62 100 VAL A C 1
ATOM 752 O O . VAL A 1 100 ? -15.475 4.405 24.220 1.00 90.62 100 VAL A O 1
ATOM 755 N N . ALA A 1 101 ? -17.369 5.438 24.866 1.00 88.44 101 ALA A N 1
ATOM 756 C CA . ALA A 1 101 ? -17.790 4.405 25.809 1.00 88.44 101 ALA A CA 1
ATOM 757 C C . ALA A 1 101 ? -17.910 3.024 25.140 1.00 88.44 101 ALA A C 1
ATOM 759 O O . ALA A 1 101 ? -17.442 2.026 25.692 1.00 88.44 101 ALA A O 1
ATOM 760 N N . ALA A 1 102 ? -18.462 2.962 23.922 1.00 89.88 102 ALA A N 1
ATOM 761 C CA . ALA A 1 102 ? -18.523 1.724 23.151 1.00 89.88 102 ALA A CA 1
ATOM 762 C C . ALA A 1 102 ? -17.128 1.195 22.767 1.00 89.88 102 ALA A C 1
ATOM 764 O O . ALA A 1 102 ? -16.9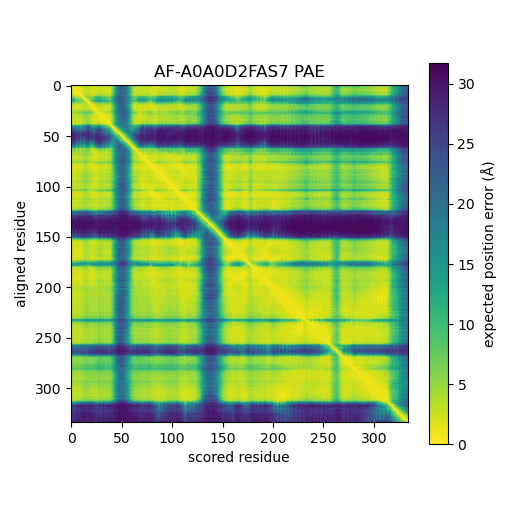49 -0.014 22.669 1.00 89.88 102 ALA A O 1
ATOM 765 N N . LEU A 1 103 ? -16.128 2.056 22.557 1.00 90.75 103 LEU A N 1
ATOM 766 C CA . LEU A 1 103 ? -14.772 1.650 22.165 1.00 90.75 103 LEU A CA 1
ATOM 767 C C . LEU A 1 103 ? -13.912 1.135 23.331 1.00 90.75 103 LEU A C 1
ATOM 769 O O . LEU A 1 103 ? -13.000 0.347 23.089 1.00 90.75 103 LEU A O 1
ATOM 773 N N . CYS A 1 104 ? -14.179 1.547 24.573 1.00 83.81 104 CYS A N 1
ATOM 774 C CA . CYS A 1 104 ? -13.284 1.320 25.717 1.00 83.81 104 CYS A CA 1
ATOM 775 C C . CYS A 1 104 ? -12.957 -0.151 26.024 1.00 83.81 104 CYS A C 1
ATOM 777 O O . CYS A 1 104 ? -11.865 -0.437 26.508 1.00 83.81 104 CYS A O 1
ATOM 779 N N . SER A 1 105 ? -13.861 -1.090 25.739 1.00 82.81 105 SER A N 1
ATOM 780 C CA . SER A 1 105 ? -13.646 -2.529 25.976 1.00 82.81 105 SER A CA 1
ATOM 781 C C . SER A 1 105 ? -13.083 -3.285 24.761 1.00 82.81 105 SER A C 1
ATOM 783 O O . SER A 1 105 ? -12.725 -4.465 24.857 1.00 82.81 105 SER A O 1
ATOM 785 N N . LYS A 1 106 ? -12.977 -2.622 23.606 1.00 89.69 106 LYS A N 1
ATOM 786 C CA . LYS A 1 106 ? -12.689 -3.247 22.309 1.00 89.69 106 LYS A CA 1
ATOM 787 C C . LYS A 1 106 ? -11.216 -3.102 21.936 1.00 89.69 106 LYS A C 1
ATOM 789 O O . LYS A 1 106 ? -10.497 -2.260 22.471 1.00 89.69 106 LYS A O 1
ATOM 794 N N . LEU A 1 107 ? -10.763 -3.930 20.995 1.00 92.12 107 LEU A N 1
ATOM 795 C CA . LEU A 1 107 ? -9.494 -3.685 20.312 1.00 92.12 107 LEU A CA 1
ATOM 796 C C . LEU A 1 107 ? -9.717 -2.643 19.214 1.00 92.12 107 LEU A C 1
ATOM 798 O O . LEU A 1 107 ? -10.519 -2.855 18.303 1.00 92.12 107 LEU A O 1
ATOM 802 N N . ILE A 1 108 ? -8.977 -1.541 19.275 1.00 94.69 108 ILE A N 1
ATOM 803 C CA . ILE A 1 108 ? -8.999 -0.488 18.263 1.00 94.69 108 ILE A CA 1
ATOM 804 C C . ILE A 1 108 ? -7.792 -0.666 17.344 1.00 94.69 108 ILE A C 1
ATOM 806 O O . ILE A 1 108 ? -6.650 -0.585 17.792 1.00 94.69 108 ILE A O 1
ATOM 810 N N . ILE A 1 109 ? -8.028 -0.850 16.046 1.00 96.56 109 ILE A N 1
ATOM 811 C CA . ILE A 1 109 ? -6.973 -0.870 15.027 1.00 96.56 109 ILE A CA 1
ATOM 812 C C . ILE A 1 109 ? -7.075 0.391 14.169 1.00 96.56 109 ILE A C 1
ATOM 814 O O . ILE A 1 109 ? -8.026 0.587 13.416 1.00 96.56 109 ILE A O 1
ATOM 818 N N . SER A 1 110 ? -6.083 1.268 14.250 1.00 96.56 110 SER A N 1
ATOM 819 C CA . SER A 1 110 ? -6.051 2.521 13.499 1.00 96.56 110 SER A CA 1
ATOM 820 C C . SER A 1 110 ? -5.307 2.387 12.174 1.00 96.56 110 SER A C 1
ATOM 822 O O . SER A 1 110 ? -4.148 1.971 12.146 1.00 96.56 110 SER A O 1
ATOM 824 N N . LEU A 1 111 ? -5.952 2.817 11.083 1.00 96.56 111 LEU A N 1
ATOM 825 C CA . LEU A 1 111 ? -5.341 2.993 9.756 1.00 96.56 111 LEU A CA 1
ATOM 826 C C . LEU A 1 111 ? -4.964 4.456 9.475 1.00 96.56 111 LEU A C 1
ATOM 828 O O . LEU A 1 111 ? -4.715 4.833 8.327 1.00 96.56 111 LEU A O 1
ATOM 832 N N . LEU A 1 112 ? -5.000 5.308 10.500 1.00 94.56 112 LEU A N 1
ATOM 833 C CA . LEU A 1 112 ? -4.789 6.743 10.367 1.00 94.56 112 LEU A CA 1
ATOM 834 C C . LEU A 1 112 ? -3.288 7.044 10.256 1.00 94.56 112 LEU A C 1
ATOM 836 O O . LEU A 1 112 ? -2.536 6.921 11.225 1.00 94.56 112 LEU A O 1
ATOM 840 N N . ALA A 1 113 ? -2.849 7.444 9.063 1.00 90.25 113 ALA A N 1
ATOM 841 C CA . ALA A 1 113 ? -1.457 7.807 8.811 1.00 90.25 113 ALA A CA 1
ATOM 842 C C . ALA A 1 113 ? -1.016 8.987 9.696 1.00 90.25 113 ALA A C 1
ATOM 844 O O . ALA A 1 113 ? -1.725 9.991 9.787 1.00 90.25 113 ALA A O 1
ATOM 845 N N . GLY A 1 114 ? 0.157 8.864 10.324 1.00 89.88 114 GLY A N 1
ATOM 846 C CA . GLY A 1 114 ? 0.731 9.903 11.183 1.00 89.88 114 GLY A CA 1
ATOM 847 C C . GLY A 1 114 ? 0.013 10.117 12.519 1.00 89.88 114 GLY A C 1
ATOM 848 O O . GLY A 1 114 ? 0.270 11.117 13.174 1.00 89.88 114 GLY A O 1
ATOM 849 N N . VAL A 1 115 ? -0.892 9.226 12.936 1.00 93.06 115 VAL A N 1
ATOM 850 C CA . VAL A 1 115 ? -1.549 9.302 14.251 1.00 93.06 115 VAL A CA 1
ATOM 851 C C . VAL A 1 115 ? -1.008 8.192 15.145 1.00 93.06 115 VAL A C 1
ATOM 853 O O . VAL A 1 115 ? -1.233 7.019 14.850 1.00 93.06 115 VAL A O 1
ATOM 856 N N . SER A 1 116 ? -0.314 8.549 16.228 1.00 92.25 116 SER A N 1
ATOM 857 C CA . SER A 1 116 ? 0.243 7.578 17.178 1.00 92.25 116 SER A CA 1
ATOM 858 C C . SER A 1 116 ? -0.822 6.910 18.054 1.00 92.25 116 SER A C 1
ATOM 860 O O . SER A 1 116 ? -1.906 7.459 18.267 1.00 92.25 116 SER A O 1
ATOM 862 N N . CYS A 1 117 ? -0.493 5.739 18.606 1.00 91.00 117 CYS A N 1
ATOM 863 C CA . CYS A 1 117 ? -1.278 5.058 19.635 1.00 91.00 117 CYS A CA 1
ATOM 864 C C . CYS A 1 117 ? -1.542 6.009 20.805 1.00 91.00 117 CYS A C 1
ATOM 866 O O . CYS A 1 117 ? -2.683 6.152 21.234 1.00 91.00 117 CYS A O 1
ATOM 868 N N . GLN A 1 118 ? -0.507 6.732 21.241 1.00 89.38 118 GLN A N 1
ATOM 869 C CA . GLN A 1 118 ? -0.610 7.740 22.292 1.00 89.38 118 GLN A CA 1
ATOM 870 C C . GLN A 1 118 ? -1.625 8.839 21.946 1.00 89.38 118 GLN A C 1
ATOM 872 O O . GLN A 1 118 ? -2.481 9.149 22.767 1.00 89.38 118 GLN A O 1
ATOM 877 N N . HIS A 1 119 ? -1.596 9.383 20.725 1.00 90.44 119 HIS A N 1
ATOM 878 C CA . HIS A 1 119 ? -2.549 10.421 20.328 1.00 90.44 119 HIS A CA 1
ATOM 879 C C . HIS A 1 119 ? -3.989 9.894 20.274 1.00 90.44 119 HIS A C 1
ATOM 881 O O . HIS A 1 119 ? -4.923 10.615 20.609 1.00 90.44 119 HIS A O 1
ATOM 887 N N . ILE A 1 120 ? -4.197 8.636 19.875 1.00 91.50 120 ILE A N 1
ATOM 888 C CA . ILE A 1 120 ? -5.527 8.007 19.907 1.00 91.50 120 ILE A CA 1
ATOM 889 C C . ILE A 1 120 ? -6.009 7.881 21.351 1.00 91.50 120 ILE A C 1
ATOM 891 O O . ILE A 1 120 ? -7.121 8.309 21.650 1.00 91.50 120 ILE A O 1
ATOM 895 N N . LEU A 1 121 ? -5.166 7.356 22.244 1.00 89.44 121 LEU A N 1
ATOM 896 C CA . LEU A 1 121 ? -5.472 7.223 23.670 1.00 89.44 121 LEU A CA 1
ATOM 897 C C . LEU A 1 121 ? -5.816 8.583 24.293 1.00 89.44 121 LEU A C 1
ATOM 899 O O . LEU A 1 121 ? -6.853 8.714 24.932 1.00 89.44 121 LEU A O 1
ATOM 903 N N . GLU A 1 122 ? -5.029 9.622 24.016 1.00 88.06 122 GLU A N 1
ATOM 904 C CA . GLU A 1 122 ? -5.281 10.998 24.467 1.00 88.06 122 GLU A CA 1
ATOM 905 C C . GLU A 1 122 ? -6.594 11.598 23.960 1.00 88.06 122 GLU A C 1
ATOM 907 O O . GLU A 1 122 ? -7.096 12.525 24.580 1.00 88.06 122 GLU A O 1
ATOM 912 N N . ASN A 1 123 ? -7.152 11.124 22.844 1.00 88.81 123 ASN A N 1
ATOM 913 C CA . ASN A 1 123 ? -8.464 11.572 22.362 1.00 88.81 123 ASN A CA 1
ATOM 914 C C . ASN A 1 123 ? -9.617 10.708 22.899 1.00 88.81 123 ASN A C 1
ATOM 916 O O . ASN A 1 123 ? -10.767 11.121 22.805 1.00 88.81 123 ASN A O 1
ATOM 920 N N . LEU A 1 124 ? -9.324 9.534 23.465 1.00 85.75 124 LEU A N 1
ATOM 921 C CA . LEU A 1 124 ? -10.308 8.671 24.124 1.00 85.75 124 LEU A CA 1
ATOM 922 C C . LEU A 1 124 ? -10.438 9.001 25.623 1.00 85.75 124 LEU A C 1
ATOM 924 O O . LEU A 1 124 ? -11.540 8.968 26.160 1.00 85.75 124 LEU A O 1
ATOM 928 N N . SER A 1 125 ? -9.342 9.382 26.287 1.00 71.19 125 SER A N 1
ATOM 929 C CA . SER A 1 125 ? -9.301 9.733 27.716 1.00 71.19 125 SER A CA 1
ATOM 930 C C . SER A 1 125 ? -10.096 10.980 28.158 1.00 71.19 125 SER A C 1
ATOM 932 O O . SER A 1 125 ? -10.713 10.916 29.218 1.00 71.19 125 SER A O 1
ATOM 934 N N . PRO A 1 126 ? -10.135 12.121 27.436 1.00 59.00 126 PRO A N 1
ATOM 935 C CA . PRO A 1 126 ? -10.837 13.320 27.908 1.00 59.00 126 PRO A CA 1
ATOM 936 C C . PRO A 1 126 ? -12.353 13.125 27.996 1.00 59.00 126 PRO A C 1
ATOM 938 O O . PRO A 1 126 ? -13.002 13.776 28.806 1.00 59.00 126 PRO A O 1
ATOM 941 N N . SER A 1 127 ? -12.912 12.195 27.221 1.00 52.41 127 SER A N 1
ATOM 942 C CA . SER A 1 127 ? -14.340 11.861 27.250 1.00 52.41 127 SER A CA 1
ATOM 943 C C . SER A 1 127 ? -14.703 10.849 28.349 1.00 52.41 127 SER A C 1
ATOM 945 O O . SER A 1 127 ? -15.883 10.594 28.560 1.00 52.41 127 SER A O 1
ATOM 947 N N . LEU A 1 128 ? -13.713 10.285 29.055 1.00 51.62 128 LEU A N 1
ATOM 948 C CA . LEU A 1 128 ? -13.908 9.353 30.176 1.00 51.62 128 LEU A CA 1
ATOM 949 C C . LEU A 1 128 ? -13.997 10.050 31.543 1.00 51.62 128 LEU A C 1
ATOM 951 O O . LEU A 1 128 ? -14.360 9.407 32.521 1.00 51.62 128 LEU A O 1
ATOM 955 N N . HIS A 1 129 ? -13.704 11.353 31.611 1.00 46.62 129 HIS A N 1
ATOM 956 C CA . HIS A 1 129 ? -13.795 12.168 32.830 1.00 46.62 129 HIS A CA 1
ATOM 957 C C . HIS A 1 129 ? -15.079 13.017 32.913 1.00 46.62 129 HIS A C 1
ATOM 959 O O . HIS A 1 129 ? -15.150 13.941 33.717 1.00 46.62 129 HIS A O 1
ATOM 965 N N . VAL A 1 130 ? -16.101 12.740 32.096 1.00 41.59 130 VAL A N 1
ATOM 966 C CA . VAL A 1 130 ? -17.366 13.496 32.134 1.00 41.59 130 VAL A CA 1
ATOM 967 C C . VAL A 1 130 ? -18.412 12.751 32.955 1.00 41.59 130 VAL A C 1
ATOM 969 O O . VAL A 1 130 ? -19.313 12.131 32.400 1.00 41.59 130 VAL A O 1
ATOM 972 N N . SER A 1 131 ? -18.274 12.848 34.275 1.00 40.66 131 SER A N 1
ATOM 973 C CA . SER A 1 131 ? -19.374 12.898 35.246 1.00 40.66 131 SER A CA 1
ATOM 974 C C . SER A 1 131 ? -18.761 12.949 36.641 1.00 40.66 131 SER A C 1
ATOM 976 O O . SER A 1 131 ? -18.538 11.898 37.218 1.00 40.66 131 SER A O 1
ATOM 978 N N . ASP A 1 132 ? -18.402 14.152 37.086 1.00 38.72 132 ASP A N 1
ATOM 979 C CA . ASP A 1 132 ? -18.340 14.586 38.490 1.00 38.72 132 ASP A CA 1
ATOM 980 C C . ASP A 1 132 ? -17.896 16.050 38.473 1.00 38.72 132 ASP A C 1
ATOM 982 O O . ASP A 1 132 ? -16.709 16.332 38.536 1.00 38.72 132 ASP A O 1
ATOM 986 N N . ASP A 1 133 ? -18.835 16.971 38.244 1.00 40.75 133 ASP A N 1
ATOM 987 C CA . ASP A 1 133 ? -18.717 18.381 38.650 1.00 40.75 133 ASP A CA 1
ATOM 988 C C . ASP A 1 133 ? -20.056 19.095 38.376 1.00 40.75 133 ASP A C 1
ATOM 990 O O . ASP A 1 133 ? -20.183 19.933 37.483 1.00 40.75 133 ASP A O 1
ATOM 994 N N . ASP A 1 134 ? -21.085 18.729 39.146 1.00 40.97 134 ASP A N 1
ATOM 995 C CA . ASP A 1 134 ? -22.207 19.621 39.464 1.00 40.97 134 ASP A CA 1
ATOM 996 C C . ASP A 1 134 ? -22.782 19.234 40.836 1.00 40.97 134 ASP A C 1
ATOM 998 O O . ASP A 1 134 ? -23.572 18.302 40.947 1.00 40.97 134 ASP A O 1
ATOM 1002 N N . ASP A 1 135 ? -22.289 19.869 41.901 1.00 38.19 135 ASP A N 1
ATOM 1003 C CA . ASP A 1 135 ? -23.106 20.628 42.863 1.00 38.19 135 ASP A CA 1
ATOM 1004 C C . ASP A 1 135 ? -22.281 20.965 44.119 1.00 38.19 135 ASP A C 1
ATOM 1006 O O . ASP A 1 135 ? -21.602 20.135 44.729 1.00 38.19 135 ASP A O 1
ATOM 1010 N N . GLY A 1 136 ? -22.339 22.228 44.526 1.00 41.44 136 GLY A N 1
ATOM 1011 C CA . GLY A 1 136 ? -21.754 22.679 45.775 1.00 41.44 136 GLY A CA 1
ATOM 1012 C C . GLY A 1 136 ? -22.674 22.345 46.944 1.00 41.44 136 GLY A C 1
ATOM 1013 O O . GLY A 1 136 ? -23.665 23.035 47.154 1.00 41.44 136 GLY A O 1
ATOM 1014 N N . GLY A 1 137 ? -22.306 21.392 47.803 1.00 32.38 137 GLY A N 1
ATOM 1015 C CA . GLY A 1 137 ? -23.056 21.199 49.047 1.00 32.38 137 GLY A CA 1
ATOM 1016 C C . GLY A 1 137 ? -22.647 20.009 49.909 1.00 32.38 137 GLY A C 1
ATOM 1017 O O . GLY A 1 137 ? -22.960 18.876 49.596 1.00 32.38 137 GLY A O 1
ATOM 1018 N N . ARG A 1 138 ? -22.004 20.310 51.046 1.00 38.62 138 ARG A N 1
ATOM 1019 C CA . ARG A 1 138 ? -21.996 19.583 52.340 1.00 38.62 138 ARG A CA 1
ATOM 1020 C C . ARG A 1 138 ? -22.718 18.216 52.405 1.00 38.62 138 ARG A C 1
ATOM 1022 O O . ARG A 1 138 ? -23.941 18.182 52.321 1.00 38.62 138 ARG A O 1
ATOM 1029 N N . GLY A 1 139 ? -22.023 17.171 52.861 1.00 28.81 139 GLY A N 1
ATOM 1030 C CA . GLY A 1 139 ? -22.676 16.008 53.480 1.00 28.81 139 GLY A CA 1
ATOM 1031 C C . GLY A 1 139 ? -21.788 14.772 53.577 1.00 28.81 139 GLY A C 1
ATOM 1032 O O . GLY A 1 139 ? -21.007 14.505 52.681 1.00 28.81 139 GLY A O 1
ATOM 1033 N N . GLU A 1 140 ? -21.881 14.061 54.694 1.00 35.69 140 GLU A N 1
ATOM 1034 C CA . GLU A 1 140 ? -21.090 12.887 55.070 1.00 35.69 140 GLU A CA 1
ATOM 1035 C C . GLU A 1 140 ? -21.680 11.568 54.520 1.00 35.69 140 GLU A C 1
ATOM 1037 O O . GLU A 1 140 ? -22.877 11.489 54.262 1.00 35.69 140 GLU A O 1
ATOM 1042 N N . ALA A 1 141 ? -20.836 10.526 54.524 1.00 33.62 141 ALA A N 1
ATOM 1043 C CA . ALA A 1 141 ? -21.146 9.090 54.625 1.00 33.62 141 ALA A CA 1
ATOM 1044 C C . ALA A 1 141 ? -21.551 8.274 53.368 1.00 33.62 141 ALA A C 1
ATOM 1046 O O . ALA A 1 141 ? -22.656 8.360 52.852 1.00 33.62 141 ALA A O 1
ATOM 1047 N N . GLU A 1 142 ? -20.640 7.337 53.071 1.00 39.12 142 GLU A N 1
ATOM 1048 C CA . GLU A 1 142 ? -20.834 5.931 52.677 1.00 39.12 142 GLU A CA 1
ATOM 1049 C C . GLU A 1 142 ? -21.336 5.549 51.269 1.00 39.12 142 GLU A C 1
ATOM 1051 O O . GLU A 1 142 ? -22.425 5.886 50.819 1.00 39.12 142 GLU A O 1
ATOM 1056 N N . SER A 1 143 ? -20.563 4.614 50.695 1.00 37.84 143 SER A N 1
ATOM 1057 C CA . SER A 1 143 ? -20.892 3.650 49.635 1.00 37.84 143 SER A CA 1
ATOM 1058 C C . SER A 1 143 ? -20.986 4.157 48.194 1.00 37.84 143 SER A C 1
ATOM 1060 O O . SER A 1 143 ? -22.054 4.174 47.594 1.00 37.84 143 SER A O 1
ATOM 1062 N N . GLU A 1 144 ? -19.826 4.391 47.578 1.00 34.81 144 GLU A N 1
ATOM 1063 C CA . GLU A 1 144 ? -19.707 4.413 46.120 1.00 34.81 144 GLU A CA 1
ATOM 1064 C C . GLU A 1 144 ? -19.029 3.138 45.630 1.00 34.81 144 GLU A C 1
ATOM 1066 O O . GLU A 1 144 ? -17.866 2.839 45.902 1.00 34.81 144 GLU A O 1
ATOM 1071 N N . SER A 1 145 ? -19.823 2.346 44.918 1.00 34.75 145 SER A N 1
ATOM 1072 C CA . SER A 1 145 ? -19.320 1.295 44.051 1.00 34.75 145 SER A CA 1
ATOM 1073 C C . SER A 1 145 ? -18.695 1.994 42.846 1.00 34.75 145 SER A C 1
ATOM 1075 O O . SER A 1 145 ? -19.393 2.257 41.871 1.00 34.75 145 SER A O 1
ATOM 1077 N N . GLU A 1 146 ? -17.407 2.337 42.937 1.00 35.62 146 GLU A N 1
ATOM 1078 C CA . GLU A 1 146 ? -16.596 2.750 41.789 1.00 35.62 146 GLU A CA 1
ATOM 1079 C C . GLU A 1 146 ? -16.792 1.708 40.682 1.00 35.62 146 GLU A C 1
ATOM 1081 O O . GLU A 1 146 ? -16.337 0.563 40.786 1.00 35.62 146 GLU A O 1
ATOM 1086 N N . SER A 1 147 ? -17.503 2.071 39.613 1.00 31.88 147 SER A N 1
ATOM 1087 C CA . SER A 1 147 ? -17.488 1.274 38.397 1.00 31.88 147 SER A CA 1
ATOM 1088 C C . SER A 1 147 ? -16.095 1.416 37.795 1.00 31.88 147 SER A C 1
ATOM 1090 O O . SER A 1 147 ? -15.825 2.334 37.023 1.00 31.88 147 SER A O 1
ATOM 1092 N N . VAL A 1 148 ? -15.191 0.528 38.202 1.00 40.62 148 VAL A N 1
ATOM 1093 C CA . VAL A 1 148 ? -13.843 0.406 37.654 1.00 40.62 148 VAL A CA 1
ATOM 1094 C C . VAL A 1 148 ? -13.976 0.062 36.169 1.00 40.62 148 VAL A C 1
ATOM 1096 O O . VAL A 1 148 ? -14.157 -1.096 35.792 1.00 40.62 148 VAL A O 1
ATOM 1099 N N . ILE A 1 149 ? -13.929 1.081 35.311 1.00 44.31 149 ILE A N 1
ATOM 1100 C CA . ILE A 1 149 ? -13.787 0.903 33.866 1.00 44.31 149 ILE A CA 1
ATOM 1101 C C . ILE A 1 149 ? -12.408 0.258 33.649 1.00 44.31 149 ILE A C 1
ATOM 1103 O O . ILE A 1 149 ? -11.429 0.746 34.223 1.00 44.31 149 ILE A O 1
ATOM 1107 N N . PRO A 1 150 ? -12.284 -0.835 32.870 1.00 42.88 150 PRO A N 1
ATOM 1108 C CA . PRO A 1 150 ? -11.000 -1.492 32.657 1.00 42.88 150 PRO A CA 1
ATOM 1109 C C . PRO A 1 150 ? -9.962 -0.484 32.157 1.00 42.88 150 PRO A C 1
ATOM 1111 O O . PRO A 1 150 ? -10.123 0.138 31.109 1.00 42.88 150 PRO A O 1
ATOM 1114 N N . THR A 1 151 ? -8.890 -0.319 32.925 1.00 49.91 151 THR A N 1
ATOM 1115 C CA . THR A 1 151 ? -7.895 0.759 32.823 1.00 49.91 151 THR A CA 1
ATOM 1116 C C . THR A 1 151 ? -6.921 0.615 31.648 1.00 49.91 151 THR A C 1
ATOM 1118 O O . THR A 1 151 ? -5.812 1.144 31.686 1.00 49.91 151 THR A O 1
ATOM 1121 N N . THR A 1 152 ? -7.276 -0.108 30.584 1.00 66.00 152 THR A N 1
ATOM 1122 C CA . THR A 1 152 ? -6.377 -0.300 29.436 1.00 66.00 152 THR A CA 1
ATOM 1123 C C . THR A 1 152 ? -7.153 -0.411 28.128 1.00 66.00 152 THR A C 1
ATOM 1125 O O . THR A 1 152 ? -7.531 -1.493 27.685 1.00 66.00 152 THR A O 1
ATOM 1128 N N . ILE A 1 153 ? -7.374 0.737 27.483 1.00 76.88 153 ILE A N 1
ATOM 1129 C CA . ILE A 1 153 ? -7.834 0.790 26.093 1.00 76.88 153 ILE A CA 1
ATOM 1130 C C . ILE A 1 153 ? -6.757 0.145 25.212 1.00 76.88 153 ILE A C 1
ATOM 1132 O O . ILE A 1 153 ? -5.583 0.521 25.263 1.00 76.88 153 ILE A O 1
ATOM 1136 N N . ARG A 1 154 ? -7.159 -0.828 24.393 1.00 88.19 154 ARG A N 1
ATOM 1137 C CA . ARG A 1 154 ? -6.255 -1.617 23.548 1.00 88.19 154 ARG A CA 1
ATOM 1138 C C . ARG A 1 154 ? -6.175 -0.990 22.164 1.00 88.19 154 ARG A C 1
ATOM 1140 O O . ARG A 1 154 ? -7.171 -0.954 21.442 1.00 88.19 154 ARG A O 1
ATOM 1147 N N . VAL A 1 155 ? -4.998 -0.486 21.794 1.00 91.56 155 VAL A N 1
ATOM 1148 C CA . VAL A 1 155 ? -4.785 0.203 20.514 1.00 91.56 155 VAL A CA 1
ATOM 1149 C C . VAL A 1 155 ? -3.630 -0.426 19.747 1.00 91.56 155 VAL A C 1
ATOM 1151 O O . VAL A 1 155 ? -2.518 -0.559 20.255 1.00 91.56 155 VAL A O 1
ATOM 1154 N N . ALA A 1 156 ? -3.900 -0.756 18.490 1.00 94.56 156 ALA A N 1
ATOM 1155 C CA . ALA A 1 156 ? -2.903 -1.091 17.491 1.00 94.56 156 ALA A CA 1
ATOM 1156 C C . ALA A 1 156 ? -3.006 -0.132 16.302 1.00 94.56 156 ALA A C 1
ATOM 1158 O O . ALA A 1 156 ? -4.060 0.422 15.989 1.00 94.56 156 ALA A O 1
ATOM 1159 N N . ARG A 1 157 ? -1.897 0.049 15.599 1.00 95.50 157 ARG A N 1
ATOM 1160 C CA . ARG A 1 157 ? -1.812 0.739 14.316 1.00 95.50 157 ARG A CA 1
ATOM 1161 C C . ARG A 1 157 ? -1.498 -0.284 13.244 1.00 95.50 157 ARG A C 1
ATOM 1163 O O . ARG A 1 157 ? -0.587 -1.090 13.409 1.00 95.50 157 ARG A O 1
ATOM 1170 N N . ALA A 1 158 ? -2.219 -0.211 12.134 1.00 96.69 158 ALA A N 1
ATOM 1171 C CA . ALA A 1 158 ? -1.953 -1.005 10.945 1.00 96.69 158 ALA A CA 1
ATOM 1172 C C . ALA A 1 158 ? -1.924 -0.084 9.724 1.00 96.69 158 ALA A C 1
ATOM 1174 O O . ALA A 1 158 ? -2.893 0.612 9.434 1.00 96.69 158 ALA A O 1
ATOM 1175 N N . MET A 1 159 ? -0.815 -0.072 8.994 1.00 95.94 159 MET A N 1
ATOM 1176 C CA . MET A 1 159 ? -0.625 0.742 7.794 1.00 95.94 159 MET A CA 1
ATOM 1177 C C . MET A 1 159 ? -0.551 -0.176 6.568 1.00 95.94 159 MET A C 1
ATOM 1179 O O . MET A 1 159 ? 0.551 -0.516 6.130 1.00 95.94 159 MET A O 1
ATOM 1183 N N . PRO A 1 160 ? -1.701 -0.629 6.028 1.00 96.06 160 PRO A N 1
ATOM 1184 C CA . PRO A 1 160 ? -1.731 -1.414 4.799 1.00 96.06 160 PRO A CA 1
ATOM 1185 C C . PRO A 1 160 ? -1.393 -0.548 3.580 1.00 96.06 160 PRO A C 1
ATOM 1187 O O . PRO A 1 160 ? -1.553 0.674 3.589 1.00 96.06 160 PRO A O 1
ATOM 1190 N N . THR A 1 161 ? -1.009 -1.190 2.480 1.00 95.19 161 THR A N 1
ATOM 1191 C CA . THR A 1 161 ? -0.911 -0.558 1.154 1.00 95.19 161 THR A CA 1
ATOM 1192 C C . THR A 1 161 ? -2.188 -0.776 0.345 1.00 95.19 161 THR A C 1
ATOM 1194 O O . THR A 1 161 ? -3.011 -1.644 0.657 1.00 95.19 161 THR A O 1
ATOM 1197 N N . ILE A 1 162 ? -2.379 0.016 -0.717 1.00 93.00 162 ILE A N 1
ATOM 1198 C CA . ILE A 1 162 ? -3.550 -0.106 -1.601 1.00 93.00 162 ILE A CA 1
ATOM 1199 C C . ILE A 1 162 ? -3.646 -1.489 -2.272 1.00 93.00 162 ILE A C 1
ATOM 1201 O O . ILE A 1 162 ? -4.737 -1.894 -2.671 1.00 93.00 162 ILE A O 1
ATOM 1205 N N . GLY A 1 163 ? -2.539 -2.244 -2.308 1.00 94.19 163 GLY A N 1
ATOM 1206 C CA . GLY A 1 163 ? -2.482 -3.648 -2.727 1.00 94.19 163 GLY A CA 1
ATOM 1207 C C . GLY A 1 163 ? -3.374 -4.588 -1.911 1.00 94.19 163 GLY A C 1
ATOM 1208 O O . GLY A 1 163 ? -3.707 -5.663 -2.394 1.00 94.19 163 GLY A O 1
ATOM 1209 N N . ALA A 1 164 ? -3.871 -4.161 -0.742 1.00 95.44 164 ALA A N 1
ATOM 1210 C CA . ALA A 1 164 ? -4.829 -4.938 0.046 1.00 95.44 164 ALA A CA 1
ATOM 1211 C C . ALA A 1 164 ? -6.068 -5.360 -0.757 1.00 95.44 164 ALA A C 1
ATOM 1213 O O . ALA A 1 164 ? -6.569 -6.456 -0.558 1.00 95.44 164 ALA A O 1
ATOM 1214 N N . GLN A 1 165 ? -6.528 -4.545 -1.714 1.00 94.00 165 GLN A N 1
ATOM 1215 C CA . GLN A 1 165 ? -7.698 -4.878 -2.543 1.00 94.00 165 GLN A CA 1
ATOM 1216 C C . GLN A 1 165 ? -7.493 -6.086 -3.474 1.00 94.00 165 GLN A C 1
ATOM 1218 O O . GLN A 1 165 ? -8.471 -6.625 -3.982 1.00 94.00 165 GLN A O 1
ATOM 1223 N N . ILE A 1 166 ? -6.236 -6.468 -3.714 1.00 93.31 166 ILE A N 1
ATOM 1224 C CA . ILE A 1 166 ? -5.829 -7.629 -4.515 1.00 93.31 166 ILE A CA 1
ATOM 1225 C C . ILE A 1 166 ? -5.003 -8.624 -3.685 1.00 93.31 166 ILE A C 1
ATOM 1227 O O . ILE A 1 166 ? -4.259 -9.414 -4.249 1.00 93.31 166 ILE A O 1
ATOM 1231 N N . ASN A 1 167 ? -5.107 -8.556 -2.354 1.00 94.12 167 ASN A N 1
ATOM 1232 C CA . ASN A 1 167 ? -4.401 -9.428 -1.412 1.00 94.12 167 ASN A CA 1
ATOM 1233 C C . ASN A 1 167 ? -2.857 -9.379 -1.499 1.00 94.12 167 ASN A C 1
ATOM 1235 O O . ASN A 1 167 ? -2.184 -10.296 -1.048 1.00 94.12 167 ASN A O 1
ATOM 1239 N N . GLU A 1 168 ? -2.298 -8.277 -2.009 1.00 94.56 168 GLU A N 1
ATOM 1240 C CA . GLU A 1 168 ? -0.850 -8.022 -2.135 1.00 94.56 168 GLU A CA 1
ATOM 1241 C C . GLU A 1 168 ? -0.442 -6.799 -1.294 1.00 94.56 168 GLU A C 1
ATOM 1243 O O . GLU A 1 168 ? 0.321 -5.924 -1.715 1.00 94.56 168 GLU A O 1
ATOM 1248 N N . SER A 1 169 ? -1.041 -6.651 -0.110 1.00 95.81 169 SER A N 1
ATOM 1249 C CA . SER A 1 169 ? -0.653 -5.591 0.815 1.00 95.81 169 SER A CA 1
ATOM 1250 C C . SER A 1 169 ? 0.711 -5.867 1.443 1.00 95.81 169 SER A C 1
ATOM 1252 O O . SER A 1 169 ? 1.054 -7.010 1.715 1.00 95.81 169 SER A O 1
ATOM 1254 N N . ALA A 1 170 ? 1.451 -4.806 1.757 1.00 95.12 170 ALA A N 1
ATOM 1255 C CA . ALA A 1 170 ? 2.567 -4.857 2.697 1.00 95.12 170 ALA A CA 1
ATOM 1256 C C . ALA A 1 170 ? 2.180 -4.026 3.926 1.00 95.12 170 ALA A C 1
ATOM 1258 O O . ALA A 1 170 ? 2.346 -2.807 3.943 1.00 95.12 170 ALA A O 1
ATOM 1259 N N . THR A 1 171 ? 1.586 -4.672 4.926 1.00 97.25 171 THR A N 1
ATOM 1260 C CA . THR A 1 171 ? 1.029 -3.992 6.098 1.00 97.25 171 THR A CA 1
ATOM 1261 C C . THR A 1 171 ? 2.070 -3.872 7.198 1.00 97.25 171 THR A C 1
ATOM 1263 O O . THR A 1 171 ? 2.594 -4.871 7.683 1.00 97.25 171 THR A O 1
ATOM 1266 N N . LEU A 1 172 ? 2.331 -2.648 7.643 1.00 96.88 172 LEU A N 1
ATOM 1267 C CA . LEU A 1 172 ? 3.140 -2.397 8.835 1.00 96.88 172 LEU A CA 1
ATOM 1268 C C . LEU A 1 172 ? 2.235 -2.364 10.064 1.00 96.88 172 LEU A C 1
ATOM 1270 O O . LEU A 1 172 ? 1.178 -1.736 10.007 1.00 96.88 172 LEU A O 1
ATOM 1274 N N . ILE A 1 173 ? 2.634 -2.999 11.161 1.00 96.75 173 ILE A N 1
ATOM 1275 C CA . ILE A 1 173 ? 1.814 -3.098 12.373 1.00 96.75 173 ILE A CA 1
ATOM 1276 C C . ILE A 1 173 ? 2.643 -2.704 13.596 1.00 96.75 173 ILE A C 1
ATOM 1278 O O . ILE A 1 173 ? 3.790 -3.121 13.723 1.00 96.75 173 ILE A O 1
ATOM 1282 N N . ALA A 1 174 ? 2.060 -1.916 14.497 1.00 93.69 174 ALA A N 1
ATOM 1283 C CA . ALA A 1 174 ? 2.602 -1.670 15.833 1.00 93.69 174 ALA A CA 1
ATOM 1284 C C . ALA A 1 174 ? 1.468 -1.638 16.864 1.00 93.69 174 ALA A C 1
ATOM 1286 O O . ALA A 1 174 ? 0.354 -1.231 16.538 1.00 93.69 174 ALA A O 1
ATOM 1287 N N . GLY A 1 175 ? 1.741 -2.044 18.099 1.00 85.69 175 GLY A N 1
ATOM 1288 C CA . GLY A 1 175 ? 0.806 -1.951 19.223 1.00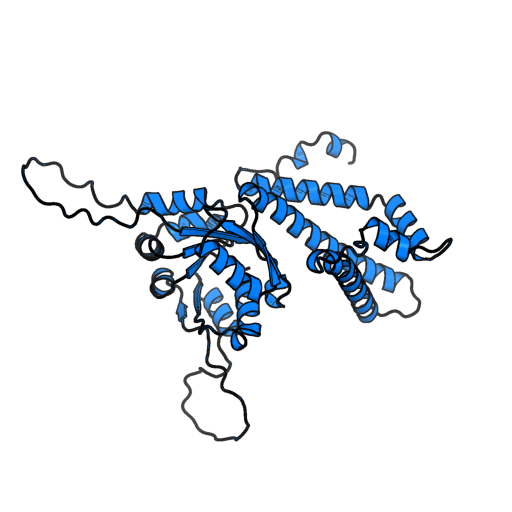 85.69 175 GLY A CA 1
ATOM 1289 C C . GLY A 1 175 ? 1.314 -1.009 20.311 1.00 85.69 175 GLY A C 1
ATOM 1290 O O . GLY A 1 175 ? 2.431 -0.502 20.233 1.00 85.69 175 GLY A O 1
ATOM 1291 N N . THR A 1 176 ? 0.508 -0.808 21.355 1.00 76.12 176 THR A N 1
ATOM 1292 C CA . THR A 1 176 ? 0.996 -0.275 22.644 1.00 76.12 176 THR A CA 1
ATOM 1293 C C . THR A 1 176 ? 2.037 -1.198 23.287 1.00 76.12 176 THR A C 1
ATOM 1295 O O . THR A 1 176 ? 2.886 -0.740 24.048 1.00 76.12 176 THR A O 1
ATOM 1298 N N . THR A 1 177 ? 1.997 -2.488 22.948 1.00 69.00 177 THR A N 1
ATOM 1299 C CA . THR A 1 177 ? 3.028 -3.485 23.238 1.00 69.00 177 THR A CA 1
ATOM 1300 C C . THR A 1 177 ? 3.574 -4.081 21.937 1.00 69.00 177 THR A C 1
ATOM 1302 O O . THR A 1 177 ? 2.853 -4.212 20.947 1.00 69.00 177 THR A O 1
ATOM 1305 N N . ASP A 1 178 ? 4.851 -4.478 21.941 1.00 65.69 178 ASP A N 1
ATOM 1306 C CA . ASP A 1 178 ? 5.518 -5.087 20.774 1.00 65.69 178 ASP A CA 1
ATOM 1307 C C . ASP A 1 178 ? 5.111 -6.558 20.536 1.00 65.69 178 ASP A C 1
ATOM 1309 O O . ASP A 1 178 ? 5.477 -7.155 19.526 1.00 65.69 178 ASP A O 1
ATOM 1313 N N . THR A 1 179 ? 4.372 -7.166 21.470 1.00 68.50 179 THR A N 1
ATOM 1314 C CA . THR A 1 179 ? 3.875 -8.551 21.411 1.00 68.50 179 THR A CA 1
ATOM 1315 C C . THR A 1 179 ? 2.547 -8.669 22.161 1.00 68.50 179 THR A C 1
ATOM 1317 O O . THR A 1 179 ? 2.214 -7.803 22.976 1.00 68.50 179 THR A O 1
ATOM 1320 N N . GLY A 1 180 ? 1.792 -9.737 21.898 1.00 84.88 180 GLY A N 1
ATOM 1321 C CA . GLY A 1 180 ? 0.565 -10.063 22.623 1.00 84.88 180 GLY A CA 1
ATOM 1322 C C . GLY A 1 180 ? -0.610 -10.428 21.712 1.00 84.88 180 GLY A C 1
ATOM 1323 O O . GLY A 1 180 ? -0.524 -10.270 20.491 1.00 84.88 180 GLY A O 1
ATOM 1324 N N . PRO A 1 181 ? -1.729 -10.877 22.306 1.00 88.12 181 PRO A N 1
ATOM 1325 C CA . PRO A 1 181 ? -2.872 -11.416 21.568 1.00 88.12 181 PRO A CA 1
ATOM 1326 C C . PRO A 1 181 ? -3.510 -10.399 20.612 1.00 88.12 181 PRO A C 1
ATOM 1328 O O . PRO A 1 181 ? -3.944 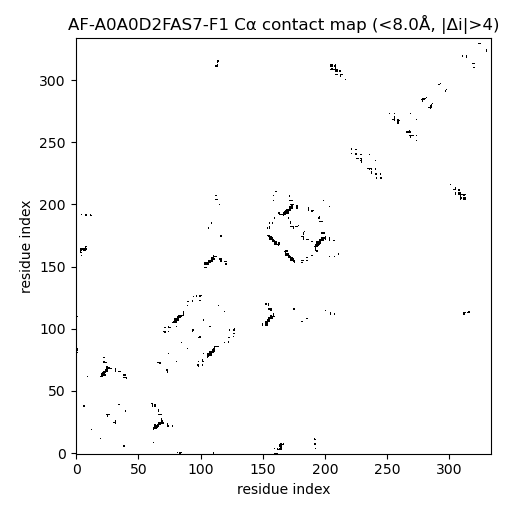-10.766 19.524 1.00 88.12 181 PRO A O 1
ATOM 1331 N N . ASP A 1 182 ? -3.526 -9.112 20.970 1.00 89.62 182 ASP A N 1
ATOM 1332 C CA . ASP A 1 182 ? -4.072 -8.057 20.107 1.00 89.62 182 ASP A CA 1
ATOM 1333 C C . ASP A 1 182 ? -3.236 -7.864 18.833 1.00 89.62 182 ASP A C 1
ATOM 1335 O O . ASP A 1 182 ? -3.771 -7.655 17.742 1.00 89.62 182 ASP A O 1
ATOM 1339 N N . LEU A 1 183 ? -1.910 -7.952 18.962 1.00 91.19 183 LEU A N 1
ATOM 1340 C CA . LEU A 1 183 ? -0.986 -7.787 17.847 1.00 91.19 183 LEU A CA 1
ATOM 1341 C C . LEU A 1 183 ? -0.965 -9.028 16.956 1.00 91.19 183 LEU A C 1
ATOM 1343 O O . LEU A 1 183 ? -0.891 -8.898 15.736 1.00 91.19 183 LEU A O 1
ATOM 1347 N N . GLU A 1 184 ? -1.084 -10.218 17.547 1.00 92.75 184 GLU A N 1
ATOM 1348 C CA . GLU A 1 184 ? -1.290 -11.475 16.821 1.00 92.75 184 GLU A CA 1
ATOM 1349 C C . GLU A 1 184 ? -2.594 -11.442 16.024 1.00 92.75 184 GLU A C 1
ATOM 1351 O O . GLU A 1 184 ? -2.593 -11.783 14.842 1.00 92.75 184 GLU A O 1
ATOM 1356 N N . LEU A 1 185 ? -3.683 -10.949 16.624 1.00 92.50 185 LEU A N 1
ATOM 1357 C CA . LEU A 1 185 ? -4.966 -10.782 15.947 1.00 92.50 185 LEU A CA 1
ATOM 1358 C C . LEU A 1 185 ? -4.868 -9.786 14.786 1.00 92.50 185 LEU A C 1
ATOM 1360 O O . LEU A 1 185 ? -5.330 -10.087 13.686 1.00 92.50 185 LEU A O 1
ATOM 1364 N N . ALA A 1 186 ? -4.235 -8.627 14.993 1.00 94.38 186 ALA A N 1
ATOM 1365 C CA . ALA A 1 186 ? -3.993 -7.664 13.920 1.00 94.38 186 ALA A CA 1
ATOM 1366 C C . ALA A 1 186 ? -3.112 -8.268 12.810 1.00 94.38 186 ALA A C 1
ATOM 1368 O O . ALA A 1 186 ? -3.427 -8.149 11.629 1.00 94.38 186 ALA A O 1
ATOM 1369 N N . THR A 1 187 ? -2.040 -8.969 13.171 1.00 95.31 187 THR A N 1
ATOM 1370 C CA . THR A 1 187 ? -1.139 -9.631 12.217 1.00 95.31 187 THR A CA 1
ATOM 1371 C C . THR A 1 187 ? -1.878 -10.677 11.394 1.00 95.31 187 THR A C 1
ATOM 1373 O O . THR A 1 187 ? -1.801 -10.659 10.169 1.00 95.31 187 THR A O 1
ATOM 1376 N N . TRP A 1 188 ? -2.662 -11.541 12.036 1.00 93.62 188 TRP A N 1
ATOM 1377 C CA . TRP A 1 188 ? -3.491 -12.523 11.347 1.00 93.62 188 TRP A CA 1
ATOM 1378 C C . TRP A 1 188 ? -4.494 -11.851 10.404 1.00 93.62 188 TRP A C 1
ATOM 1380 O O . TRP A 1 188 ? -4.564 -12.198 9.226 1.00 93.62 188 TRP A O 1
ATOM 1390 N N . LEU A 1 189 ? -5.226 -10.851 10.900 1.00 93.44 189 LEU A N 1
ATOM 1391 C CA . LEU A 1 189 ? -6.283 -10.184 10.151 1.00 93.44 189 LEU A CA 1
ATOM 1392 C C . LEU A 1 189 ? -5.740 -9.486 8.893 1.00 93.44 189 LEU A C 1
ATOM 1394 O O . LEU A 1 189 ? -6.318 -9.614 7.815 1.00 93.44 189 LEU A O 1
ATOM 1398 N N . PHE A 1 190 ? -4.622 -8.764 9.006 1.00 95.75 190 PHE A N 1
ATOM 1399 C CA . PHE A 1 190 ? -3.989 -8.112 7.856 1.00 95.75 190 PHE A CA 1
ATOM 1400 C C . PHE A 1 190 ? -3.196 -9.087 6.976 1.00 95.75 190 PHE A C 1
ATOM 1402 O O . PHE A 1 190 ? -3.028 -8.817 5.786 1.00 95.75 190 PHE A O 1
ATOM 1409 N N . GLY A 1 191 ? -2.798 -10.242 7.513 1.00 95.00 191 GLY A N 1
ATOM 1410 C CA . GLY A 1 191 ? -2.202 -11.347 6.761 1.00 95.00 191 GLY A CA 1
ATOM 1411 C C . GLY A 1 191 ? -3.137 -11.933 5.697 1.00 95.00 191 GLY A C 1
ATOM 1412 O O . GLY A 1 191 ? -2.687 -12.402 4.656 1.00 95.00 191 GLY A O 1
ATOM 1413 N N . LEU A 1 192 ? -4.457 -11.831 5.893 1.00 93.06 192 LEU A N 1
ATOM 1414 C CA . LEU A 1 192 ? -5.458 -12.260 4.904 1.00 93.06 192 LEU A CA 1
ATOM 1415 C C . LEU A 1 192 ? -5.434 -11.425 3.607 1.00 93.06 192 LEU A C 1
ATOM 1417 O O . LEU A 1 192 ? -5.990 -11.834 2.581 1.00 93.06 192 LEU A O 1
ATOM 1421 N N . VAL A 1 193 ? -4.811 -10.242 3.640 1.00 95.06 193 VAL A N 1
ATOM 1422 C CA . VAL A 1 193 ? -4.739 -9.311 2.503 1.00 95.06 193 VAL A CA 1
ATOM 1423 C C . VAL A 1 193 ? -3.315 -9.005 2.039 1.00 95.06 193 VAL A C 1
ATOM 1425 O O . VAL A 1 193 ? -3.127 -8.059 1.272 1.00 95.06 193 VAL A O 1
ATOM 1428 N N . GLY A 1 194 ? -2.320 -9.769 2.485 1.00 94.44 194 GLY A N 1
ATOM 1429 C CA . GLY A 1 194 ? -0.932 -9.639 2.044 1.00 94.44 194 GLY A CA 1
ATOM 1430 C C . GLY A 1 194 ? 0.073 -9.921 3.157 1.00 94.44 194 GLY A C 1
ATOM 1431 O O . GLY A 1 194 ? -0.260 -10.526 4.171 1.00 94.44 194 GLY A O 1
ATOM 1432 N N . SER A 1 195 ? 1.319 -9.477 2.989 1.00 94.38 195 SER A N 1
ATOM 1433 C CA . SER A 1 195 ? 2.354 -9.642 4.010 1.00 94.38 195 SER A CA 1
ATOM 1434 C C . SER A 1 195 ? 2.238 -8.601 5.122 1.00 94.38 195 SER A C 1
ATOM 1436 O O . SER A 1 195 ? 1.866 -7.448 4.894 1.00 94.38 195 SER A O 1
ATOM 1438 N N . THR A 1 196 ? 2.609 -8.996 6.336 1.00 96.00 196 THR A N 1
ATOM 1439 C CA . THR A 1 196 ? 2.573 -8.150 7.534 1.00 96.00 196 THR A CA 1
ATOM 1440 C C . THR A 1 196 ? 3.945 -8.059 8.182 1.00 96.00 196 THR A C 1
ATOM 1442 O O . THR A 1 196 ? 4.647 -9.063 8.286 1.00 96.00 196 THR A O 1
ATOM 1445 N N . HIS A 1 197 ? 4.301 -6.880 8.682 1.00 95.12 197 HIS A N 1
ATOM 1446 C CA . HIS A 1 197 ? 5.545 -6.646 9.406 1.00 95.12 197 HIS A CA 1
ATOM 1447 C C . HIS A 1 197 ? 5.249 -5.918 10.713 1.00 95.12 197 HIS A C 1
ATOM 1449 O O . HIS A 1 197 ? 4.850 -4.751 10.703 1.00 95.12 197 HIS A O 1
ATOM 1455 N N . VAL A 1 198 ? 5.461 -6.607 11.832 1.00 95.44 198 VAL A N 1
ATOM 1456 C CA . VAL A 1 198 ? 5.422 -5.988 13.157 1.00 95.44 198 VAL A CA 1
ATOM 1457 C C . VAL A 1 198 ? 6.702 -5.187 13.356 1.00 95.44 198 VAL A C 1
ATOM 1459 O O . VAL A 1 198 ? 7.805 -5.713 13.202 1.00 95.44 198 VAL A O 1
ATOM 1462 N N . VAL A 1 199 ? 6.558 -3.905 13.671 1.00 94.38 199 VAL A N 1
ATOM 1463 C CA . VAL A 1 199 ? 7.671 -2.974 13.852 1.00 94.38 199 VAL A CA 1
ATOM 1464 C C . VAL A 1 199 ? 7.439 -2.113 15.090 1.00 94.38 199 VAL A C 1
ATOM 1466 O O . VAL A 1 199 ? 6.290 -1.835 15.433 1.00 94.38 199 VAL A O 1
ATOM 1469 N N . PRO A 1 200 ? 8.506 -1.612 15.734 1.00 93.00 200 PRO A N 1
ATOM 1470 C CA . PRO A 1 200 ? 8.347 -0.607 16.772 1.00 93.00 200 PRO A CA 1
ATOM 1471 C C . PRO A 1 200 ? 7.605 0.621 16.243 1.00 93.00 200 PRO A C 1
ATOM 1473 O O . PRO A 1 200 ? 7.913 1.107 15.151 1.00 93.00 200 PRO A O 1
ATOM 1476 N N . GLU A 1 201 ? 6.696 1.182 17.042 1.00 92.31 201 GLU A N 1
ATOM 1477 C CA . GLU A 1 201 ? 5.790 2.244 16.585 1.00 92.31 201 GLU A CA 1
ATOM 1478 C C . GLU A 1 201 ? 6.522 3.450 15.969 1.00 92.31 201 GLU A C 1
ATOM 1480 O O . GLU A 1 201 ? 6.106 3.971 14.933 1.00 92.31 201 GLU A O 1
ATOM 1485 N N . ARG A 1 202 ? 7.673 3.845 16.533 1.00 92.06 202 ARG A N 1
ATOM 1486 C CA . ARG A 1 202 ? 8.508 4.951 16.018 1.00 92.06 202 ARG A CA 1
ATOM 1487 C C . ARG A 1 202 ? 8.946 4.785 14.554 1.00 92.06 202 ARG A C 1
ATOM 1489 O O . ARG A 1 202 ? 9.359 5.758 13.930 1.00 92.06 202 ARG A O 1
ATOM 1496 N N . LEU A 1 203 ? 8.935 3.558 14.026 1.00 94.12 203 LEU A N 1
ATOM 1497 C CA . LEU A 1 203 ? 9.313 3.258 12.646 1.00 94.12 203 LEU A CA 1
ATOM 1498 C C . LEU A 1 203 ? 8.121 3.282 11.686 1.00 94.12 203 LEU A C 1
ATOM 1500 O O . LEU A 1 203 ? 8.354 3.360 10.480 1.00 94.12 203 LEU A O 1
ATOM 1504 N N . LEU A 1 204 ? 6.873 3.254 12.176 1.00 93.50 204 LEU A N 1
ATOM 1505 C CA . LEU A 1 204 ? 5.688 3.200 11.314 1.00 93.50 204 LEU A CA 1
ATOM 1506 C C . LEU A 1 204 ? 5.646 4.354 10.315 1.00 93.50 204 LEU A C 1
ATOM 1508 O O . LEU A 1 204 ? 5.429 4.116 9.130 1.00 93.50 204 LEU A O 1
ATOM 1512 N N . ASP A 1 205 ? 5.877 5.587 10.761 1.00 92.38 205 ASP A N 1
ATOM 1513 C CA . ASP A 1 205 ? 5.731 6.755 9.887 1.00 92.38 205 ASP A CA 1
ATOM 1514 C C . ASP A 1 205 ? 6.853 6.814 8.839 1.00 92.38 205 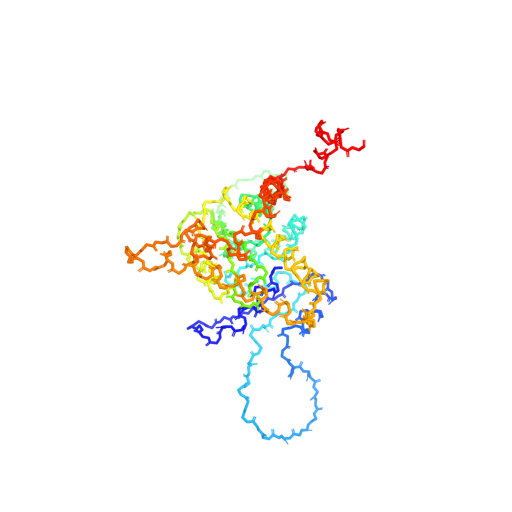ASP A C 1
ATOM 1516 O O . ASP A 1 205 ? 6.588 7.011 7.654 1.00 92.38 205 ASP A O 1
ATOM 1520 N N . ALA A 1 206 ? 8.102 6.541 9.232 1.00 94.69 206 ALA A N 1
ATOM 1521 C CA . ALA A 1 206 ? 9.223 6.492 8.292 1.00 94.69 206 ALA A CA 1
ATOM 1522 C C . ALA A 1 206 ? 9.048 5.379 7.244 1.00 94.69 206 ALA A C 1
ATOM 1524 O O . ALA A 1 206 ? 9.211 5.619 6.047 1.00 94.69 206 ALA A O 1
ATOM 1525 N N . LEU A 1 207 ? 8.654 4.176 7.671 1.00 95.81 207 LEU A N 1
ATOM 1526 C CA . LEU A 1 207 ? 8.381 3.058 6.766 1.00 95.81 207 LEU A CA 1
ATOM 1527 C C . LEU A 1 207 ? 7.154 3.325 5.879 1.00 95.81 207 LEU A C 1
ATOM 1529 O O . LEU A 1 207 ? 7.156 2.964 4.705 1.00 95.81 207 LEU A O 1
ATOM 1533 N N . THR A 1 208 ? 6.143 4.037 6.384 1.00 93.56 208 THR A N 1
ATOM 1534 C CA . THR A 1 208 ? 5.010 4.510 5.572 1.00 93.56 208 THR A CA 1
ATOM 1535 C C . THR A 1 208 ? 5.478 5.487 4.488 1.00 93.56 208 THR A C 1
ATOM 1537 O O . THR A 1 208 ? 5.027 5.394 3.346 1.00 93.56 208 THR A O 1
ATOM 1540 N N . GLY A 1 209 ? 6.428 6.376 4.801 1.00 94.94 209 GLY A N 1
ATOM 1541 C CA . GLY A 1 209 ? 7.072 7.260 3.825 1.00 94.94 209 GLY A CA 1
ATOM 1542 C C . GLY A 1 209 ? 7.837 6.494 2.738 1.00 94.94 209 GLY A C 1
ATOM 1543 O O . GLY A 1 209 ? 7.686 6.799 1.553 1.00 94.94 209 GLY A O 1
ATOM 1544 N N . ILE A 1 210 ? 8.585 5.451 3.116 1.00 95.75 210 ILE A N 1
ATOM 1545 C CA . ILE A 1 210 ? 9.258 4.544 2.167 1.00 95.75 210 ILE A CA 1
ATOM 1546 C C . ILE A 1 210 ? 8.232 3.848 1.266 1.00 95.75 210 ILE A C 1
ATOM 1548 O O . ILE A 1 210 ? 8.382 3.857 0.042 1.00 95.75 210 ILE A O 1
ATOM 1552 N N . ASN A 1 211 ? 7.162 3.295 1.843 1.00 93.94 211 ASN A N 1
ATOM 1553 C CA . ASN A 1 211 ? 6.085 2.652 1.090 1.00 93.94 211 ASN A CA 1
ATOM 1554 C C . ASN A 1 211 ? 5.450 3.617 0.080 1.00 93.94 211 ASN A C 1
ATOM 1556 O O . ASN A 1 211 ? 5.278 3.257 -1.086 1.00 93.94 211 ASN A O 1
ATOM 1560 N N . ALA A 1 212 ? 5.131 4.845 0.495 1.00 93.06 212 ALA A N 1
ATOM 1561 C CA . ALA A 1 212 ? 4.535 5.857 -0.373 1.00 93.06 212 ALA A CA 1
ATOM 1562 C C . ALA A 1 212 ? 5.467 6.251 -1.532 1.00 93.06 212 ALA A C 1
ATOM 1564 O O . ALA A 1 212 ? 5.039 6.254 -2.688 1.00 93.06 212 ALA A O 1
ATOM 1565 N N . ALA A 1 213 ? 6.744 6.520 -1.242 1.00 96.12 213 ALA A N 1
ATOM 1566 C CA . ALA A 1 213 ? 7.739 6.849 -2.262 1.00 96.12 213 ALA A CA 1
ATOM 1567 C C . ALA A 1 213 ? 7.950 5.699 -3.256 1.00 96.12 213 ALA A C 1
ATOM 1569 O O . ALA A 1 213 ? 8.049 5.935 -4.457 1.00 96.12 213 ALA A O 1
ATOM 1570 N N . THR A 1 214 ? 7.954 4.455 -2.772 1.00 95.94 214 THR A N 1
ATOM 1571 C CA . THR A 1 214 ? 8.125 3.258 -3.608 1.00 95.94 214 THR A CA 1
ATOM 1572 C C . THR A 1 214 ? 6.964 3.089 -4.589 1.00 95.94 214 THR A C 1
ATOM 1574 O O . THR A 1 214 ? 7.192 2.854 -5.775 1.00 95.94 214 THR A O 1
ATOM 1577 N N . HIS A 1 215 ? 5.717 3.276 -4.138 1.00 94.56 215 HIS A N 1
ATOM 1578 C CA . HIS A 1 215 ? 4.550 3.237 -5.028 1.00 94.56 215 HIS A CA 1
ATOM 1579 C C . HIS A 1 215 ? 4.581 4.374 -6.054 1.00 94.56 215 HIS A C 1
ATOM 1581 O O . HIS A 1 215 ? 4.326 4.138 -7.234 1.00 94.56 215 HIS A O 1
ATOM 1587 N N . ALA A 1 216 ? 4.916 5.595 -5.625 1.00 96.25 216 ALA A N 1
ATOM 1588 C CA . ALA A 1 216 ? 5.031 6.736 -6.529 1.00 96.25 216 ALA A CA 1
ATOM 1589 C C . ALA A 1 216 ? 6.098 6.491 -7.609 1.00 96.25 216 ALA A C 1
ATOM 1591 O O . ALA A 1 216 ? 5.832 6.697 -8.792 1.00 96.25 216 ALA A O 1
ATOM 1592 N N . LEU A 1 217 ? 7.267 5.978 -7.214 1.00 96.88 217 LEU A N 1
ATOM 1593 C CA . LEU A 1 217 ? 8.339 5.608 -8.132 1.00 96.88 217 LEU A CA 1
ATOM 1594 C C . LEU A 1 217 ? 7.889 4.535 -9.126 1.00 96.88 217 LEU A C 1
ATOM 1596 O O . LEU A 1 217 ? 8.124 4.693 -10.319 1.00 96.88 217 LEU A O 1
ATOM 1600 N N . ALA A 1 218 ? 7.232 3.469 -8.661 1.00 96.25 218 ALA A N 1
ATOM 1601 C CA . ALA A 1 218 ? 6.777 2.387 -9.532 1.00 96.25 218 ALA A CA 1
ATOM 1602 C C . ALA A 1 218 ? 5.798 2.888 -10.604 1.00 96.25 218 ALA A C 1
ATOM 1604 O O . ALA A 1 218 ? 5.932 2.528 -11.771 1.00 96.25 218 ALA A O 1
ATOM 1605 N N . VAL A 1 219 ? 4.851 3.756 -10.233 1.00 96.50 219 VAL A N 1
ATOM 1606 C CA . VAL A 1 219 ? 3.881 4.335 -11.176 1.00 96.50 219 VAL A CA 1
ATOM 1607 C C . VAL A 1 219 ? 4.575 5.230 -12.201 1.00 96.50 219 VAL A C 1
ATOM 1609 O O . VAL A 1 219 ? 4.363 5.048 -13.397 1.00 96.50 219 VAL A O 1
ATOM 1612 N N . VAL A 1 220 ? 5.434 6.153 -11.754 1.00 97.75 220 VAL A N 1
ATOM 1613 C CA . VAL A 1 220 ? 6.167 7.062 -12.653 1.00 97.75 220 VAL A CA 1
ATOM 1614 C C . VAL A 1 220 ? 7.100 6.286 -13.584 1.00 97.75 220 VAL A C 1
ATOM 1616 O O . VAL A 1 220 ? 7.161 6.576 -14.775 1.00 97.75 220 VAL A O 1
ATOM 1619 N N . ALA A 1 221 ? 7.798 5.271 -13.069 1.00 97.31 221 ALA A N 1
ATOM 1620 C CA . ALA A 1 221 ? 8.677 4.429 -13.870 1.00 97.31 221 ALA A CA 1
ATOM 1621 C C . ALA A 1 221 ? 7.895 3.642 -14.930 1.00 97.31 221 ALA A C 1
ATOM 1623 O O . ALA A 1 221 ? 8.309 3.617 -16.085 1.00 97.31 221 ALA A O 1
ATOM 1624 N N . LEU A 1 222 ? 6.763 3.028 -14.569 1.00 98.00 222 LEU A N 1
ATOM 1625 C CA . LEU A 1 222 ? 5.924 2.297 -15.522 1.00 98.00 222 LEU A CA 1
ATOM 1626 C C . LEU A 1 222 ? 5.370 3.213 -16.616 1.00 98.00 222 LEU A C 1
ATOM 1628 O O . LEU A 1 222 ? 5.414 2.836 -17.784 1.00 98.00 222 LEU A O 1
ATOM 1632 N N . ASP A 1 223 ? 4.891 4.405 -16.259 1.00 97.94 223 ASP A N 1
ATOM 1633 C CA . ASP A 1 223 ? 4.381 5.377 -17.231 1.00 97.94 223 ASP A CA 1
ATOM 1634 C C . ASP A 1 223 ? 5.484 5.816 -18.209 1.00 97.94 223 ASP A C 1
ATOM 1636 O O . ASP A 1 223 ? 5.316 5.720 -19.426 1.00 97.94 223 ASP A O 1
ATOM 1640 N N . ALA A 1 224 ? 6.672 6.145 -17.687 1.00 97.69 224 ALA A N 1
ATOM 1641 C CA . ALA A 1 224 ? 7.833 6.501 -18.500 1.00 97.69 224 ALA A CA 1
ATOM 1642 C C . ALA A 1 224 ? 8.306 5.350 -19.408 1.00 97.69 224 ALA A C 1
ATOM 1644 O O . ALA A 1 224 ? 8.622 5.577 -20.576 1.00 97.69 224 ALA A O 1
ATOM 1645 N N . ILE A 1 225 ? 8.334 4.108 -18.905 1.00 97.44 225 ILE A N 1
ATOM 1646 C CA . ILE A 1 225 ? 8.694 2.918 -19.694 1.00 97.44 225 ILE A CA 1
ATOM 1647 C C . ILE A 1 225 ? 7.702 2.718 -20.840 1.00 97.44 225 ILE A C 1
ATOM 1649 O O . ILE A 1 225 ? 8.109 2.430 -21.968 1.00 97.44 225 ILE A O 1
ATOM 1653 N N . VAL A 1 226 ? 6.406 2.864 -20.568 1.00 97.88 226 VAL A N 1
ATOM 1654 C CA . VAL A 1 226 ? 5.347 2.684 -21.564 1.00 97.88 226 VAL A CA 1
ATOM 1655 C C . VAL A 1 226 ? 5.435 3.750 -22.656 1.00 97.88 226 VAL A C 1
ATOM 1657 O O . VAL A 1 226 ? 5.413 3.401 -23.838 1.00 97.88 226 VAL A O 1
ATOM 1660 N N . ASP A 1 227 ? 5.589 5.020 -22.285 1.00 97.50 227 ASP A N 1
ATOM 1661 C CA . ASP A 1 227 ? 5.732 6.121 -23.241 1.00 97.50 227 ASP A CA 1
ATOM 1662 C C . ASP A 1 227 ? 6.993 5.970 -24.098 1.00 97.50 227 ASP A C 1
ATOM 1664 O O . ASP A 1 227 ? 6.922 6.060 -25.326 1.00 97.50 227 ASP A O 1
ATOM 1668 N N . ALA A 1 228 ? 8.133 5.650 -23.478 1.00 97.31 228 ALA A N 1
ATOM 1669 C CA . ALA A 1 228 ? 9.385 5.419 -24.193 1.00 97.31 228 ALA A CA 1
ATOM 1670 C C . ALA A 1 228 ? 9.297 4.217 -25.148 1.00 97.31 228 ALA A C 1
ATOM 1672 O O . ALA A 1 228 ? 9.816 4.282 -26.261 1.00 97.31 228 ALA A O 1
ATOM 1673 N N . SER A 1 229 ? 8.603 3.143 -24.754 1.00 96.38 229 SER A N 1
ATOM 1674 C CA . SER A 1 229 ? 8.415 1.951 -25.596 1.00 96.38 229 SER A CA 1
ATOM 1675 C C . SER A 1 229 ? 7.606 2.256 -26.855 1.00 96.38 229 SER A C 1
ATOM 1677 O O . SER A 1 229 ? 7.920 1.749 -27.928 1.00 96.38 229 SER A O 1
ATOM 1679 N N . VAL A 1 230 ? 6.578 3.102 -26.743 1.00 95.94 230 VAL A N 1
ATOM 1680 C CA . VAL A 1 230 ? 5.788 3.547 -27.900 1.00 95.94 230 VAL A CA 1
ATOM 1681 C C . VAL A 1 230 ? 6.602 4.512 -28.769 1.00 95.94 230 VAL A C 1
ATOM 1683 O O . VAL A 1 230 ? 6.586 4.398 -29.995 1.00 95.94 230 VAL A O 1
ATOM 1686 N N . ALA A 1 231 ? 7.346 5.433 -28.150 1.00 96.38 231 ALA A N 1
ATOM 1687 C CA . ALA A 1 231 ? 8.163 6.421 -28.853 1.00 96.38 231 ALA A CA 1
ATOM 1688 C C . ALA A 1 231 ? 9.353 5.805 -29.610 1.00 96.38 231 ALA A C 1
ATOM 1690 O O . ALA A 1 231 ? 9.711 6.290 -30.682 1.00 96.38 231 ALA A O 1
ATOM 1691 N N . ALA A 1 232 ? 9.941 4.722 -29.090 1.00 94.44 232 ALA A N 1
ATOM 1692 C CA . ALA A 1 232 ? 11.045 4.004 -29.729 1.00 94.44 232 ALA A CA 1
ATOM 1693 C C . ALA A 1 232 ? 10.666 3.379 -31.089 1.00 94.44 232 ALA A C 1
ATOM 1695 O O . ALA A 1 232 ? 11.548 3.018 -31.870 1.00 94.44 232 ALA A O 1
ATOM 1696 N N . GLY A 1 233 ? 9.370 3.267 -31.400 1.00 85.38 233 GLY A N 1
ATOM 1697 C CA . GLY A 1 233 ? 8.881 2.661 -32.634 1.00 85.38 233 GLY A CA 1
ATOM 1698 C C . GLY A 1 233 ? 8.925 1.129 -32.602 1.00 85.38 233 GLY A C 1
ATOM 1699 O O . GLY A 1 233 ? 8.889 0.504 -31.548 1.00 85.38 233 GLY A O 1
ATOM 1700 N N . GLY A 1 234 ? 8.930 0.487 -33.774 1.00 88.00 234 GLY A N 1
ATOM 1701 C CA . GLY A 1 234 ? 8.977 -0.983 -33.869 1.00 88.00 234 GLY A CA 1
ATOM 1702 C C . GLY A 1 234 ? 7.634 -1.702 -33.676 1.00 88.00 234 GLY A C 1
ATOM 1703 O O . GLY A 1 234 ? 7.603 -2.925 -33.582 1.00 88.00 234 GLY A O 1
ATOM 1704 N N . GLY A 1 235 ? 6.518 -0.966 -33.650 1.00 92.75 235 GLY A N 1
ATOM 1705 C CA . GLY A 1 235 ? 5.166 -1.541 -33.633 1.00 92.75 235 GLY A CA 1
ATOM 1706 C C . GLY A 1 235 ? 4.674 -2.020 -32.262 1.00 92.75 235 GLY A C 1
ATOM 1707 O O . GLY A 1 235 ? 3.655 -2.706 -32.190 1.00 92.75 235 GLY A O 1
ATOM 1708 N N . VAL A 1 236 ? 5.359 -1.663 -31.171 1.00 95.94 236 VAL A N 1
ATOM 1709 C CA . VAL A 1 236 ? 4.939 -2.016 -29.807 1.00 95.94 236 VAL A CA 1
ATOM 1710 C C . VAL A 1 236 ? 3.735 -1.169 -29.389 1.00 95.94 236 VAL A C 1
ATOM 1712 O O . VAL A 1 236 ? 3.786 0.059 -29.378 1.00 95.94 236 VAL A O 1
ATOM 1715 N N . SER A 1 237 ? 2.634 -1.826 -29.023 1.00 96.62 237 SER A N 1
ATOM 1716 C CA . SER A 1 237 ? 1.450 -1.136 -28.502 1.00 96.62 237 SER A CA 1
ATOM 1717 C C . SER A 1 237 ? 1.629 -0.733 -27.034 1.00 96.62 237 SER A C 1
ATOM 1719 O O . SER A 1 237 ? 2.313 -1.417 -26.270 1.00 96.62 237 SER A O 1
ATOM 1721 N N . ARG A 1 238 ? 0.927 0.329 -26.606 1.00 97.38 238 ARG A N 1
ATOM 1722 C CA . ARG A 1 238 ? 0.905 0.781 -25.200 1.00 97.38 238 ARG A CA 1
ATOM 1723 C C . ARG A 1 238 ? 0.533 -0.352 -24.234 1.00 97.38 238 ARG A C 1
ATOM 1725 O O . ARG A 1 238 ? 1.154 -0.507 -23.188 1.00 97.38 238 ARG A O 1
ATOM 1732 N N . GLY A 1 239 ? -0.466 -1.157 -24.606 1.00 97.56 239 GLY A N 1
ATOM 1733 C CA . GLY A 1 239 ? -0.945 -2.276 -23.792 1.00 97.56 239 GLY A CA 1
ATOM 1734 C C . GLY A 1 239 ? 0.097 -3.384 -23.630 1.00 97.56 239 GLY A C 1
ATOM 1735 O O . GLY A 1 239 ? 0.312 -3.856 -22.517 1.00 97.56 239 GLY A O 1
ATOM 1736 N N . LEU A 1 240 ? 0.788 -3.756 -24.713 1.00 97.56 240 LEU A N 1
ATOM 1737 C CA . LEU A 1 240 ? 1.854 -4.758 -24.648 1.00 97.56 240 LEU A CA 1
ATOM 1738 C C . LEU A 1 240 ? 3.050 -4.253 -23.829 1.00 97.56 240 LEU A C 1
ATOM 1740 O O . LEU A 1 240 ? 3.563 -4.995 -22.996 1.00 97.56 240 LEU A O 1
ATOM 1744 N N . ALA A 1 241 ? 3.452 -2.990 -24.016 1.00 97.56 241 ALA A N 1
ATOM 1745 C CA . ALA A 1 241 ? 4.526 -2.376 -23.236 1.00 97.56 241 ALA A CA 1
ATOM 1746 C C . ALA A 1 241 ? 4.222 -2.407 -21.730 1.00 97.56 241 ALA A C 1
ATOM 1748 O O . ALA A 1 241 ? 5.064 -2.826 -20.938 1.00 97.56 241 ALA A O 1
ATOM 1749 N N . LEU A 1 242 ? 2.995 -2.040 -21.340 1.00 98.12 242 LEU A N 1
ATOM 1750 C CA . LEU A 1 242 ? 2.568 -2.069 -19.941 1.00 98.12 242 LEU A CA 1
ATOM 1751 C C . LEU A 1 242 ? 2.572 -3.495 -19.375 1.00 98.12 242 LEU A C 1
ATOM 1753 O O . LEU A 1 242 ? 3.068 -3.712 -18.268 1.00 98.12 242 LEU A O 1
ATOM 1757 N N . ALA A 1 243 ? 2.052 -4.470 -20.128 1.00 98.00 243 ALA A N 1
ATOM 1758 C CA . ALA A 1 243 ? 2.015 -5.870 -19.705 1.00 98.00 243 ALA A CA 1
ATOM 1759 C C . ALA A 1 243 ? 3.425 -6.437 -19.461 1.00 98.00 243 ALA A C 1
ATOM 1761 O O . ALA A 1 243 ? 3.668 -7.074 -18.438 1.00 98.00 243 ALA A O 1
ATOM 1762 N N . VAL A 1 244 ? 4.374 -6.157 -20.359 1.00 97.75 244 VAL A N 1
ATOM 1763 C CA . VAL A 1 244 ? 5.774 -6.575 -20.195 1.00 97.75 244 VAL A CA 1
ATOM 1764 C C . VAL A 1 244 ? 6.423 -5.865 -19.004 1.00 97.75 244 VAL A C 1
ATOM 1766 O O . VAL A 1 244 ? 7.006 -6.524 -18.146 1.00 97.75 244 VAL A O 1
ATOM 1769 N N . ALA A 1 245 ? 6.293 -4.539 -18.902 1.00 97.81 245 ALA A N 1
ATOM 1770 C CA . ALA A 1 245 ? 6.941 -3.752 -17.852 1.00 97.81 245 ALA A CA 1
ATOM 1771 C C . ALA A 1 245 ? 6.463 -4.140 -16.441 1.00 97.81 245 ALA A C 1
ATOM 1773 O O . ALA A 1 245 ? 7.277 -4.351 -15.539 1.00 97.81 245 ALA A O 1
ATOM 1774 N N . THR A 1 246 ? 5.149 -4.293 -16.256 1.00 97.75 246 THR A N 1
ATOM 1775 C CA . THR A 1 246 ? 4.559 -4.726 -14.976 1.00 97.75 246 THR A CA 1
ATOM 1776 C C . THR A 1 246 ? 4.984 -6.140 -14.592 1.00 97.75 246 THR A C 1
ATOM 1778 O O . THR A 1 246 ? 5.325 -6.385 -13.434 1.00 97.75 246 THR A O 1
ATOM 1781 N N . GLN A 1 247 ? 5.050 -7.060 -15.559 1.00 97.81 247 GLN A N 1
ATOM 1782 C CA . GLN A 1 247 ? 5.531 -8.418 -15.326 1.00 97.81 247 GLN A CA 1
ATOM 1783 C C . GLN A 1 247 ? 7.022 -8.448 -14.946 1.00 97.81 247 GLN A C 1
ATOM 1785 O O . GLN A 1 247 ? 7.398 -9.206 -14.051 1.00 97.81 247 GLN A O 1
ATOM 1790 N N . CYS A 1 248 ? 7.861 -7.609 -15.563 1.00 96.50 248 CYS A N 1
ATOM 1791 C CA . CYS A 1 248 ? 9.272 -7.468 -15.190 1.00 96.50 248 CYS A CA 1
ATOM 1792 C C . CYS A 1 248 ? 9.438 -6.944 -13.755 1.00 96.50 248 CYS A C 1
ATOM 1794 O O . CYS A 1 248 ? 10.215 -7.512 -12.988 1.00 96.50 248 CYS A O 1
ATOM 1796 N N . LEU A 1 249 ? 8.678 -5.912 -13.362 1.00 95.94 249 LEU A N 1
ATOM 1797 C CA . LEU A 1 249 ? 8.689 -5.389 -11.987 1.00 95.94 249 LEU A CA 1
ATOM 1798 C C . LEU A 1 249 ? 8.263 -6.454 -10.964 1.00 95.94 249 LEU A C 1
ATOM 1800 O O . LEU A 1 249 ? 8.899 -6.611 -9.917 1.00 95.94 249 LEU A O 1
ATOM 1804 N N . ARG A 1 250 ? 7.213 -7.225 -11.275 1.00 95.19 250 ARG A N 1
ATOM 1805 C CA . ARG A 1 250 ? 6.759 -8.338 -10.431 1.00 95.19 250 ARG A CA 1
ATOM 1806 C C . ARG A 1 250 ? 7.826 -9.427 -10.307 1.00 95.19 250 ARG A C 1
ATOM 1808 O O . ARG A 1 250 ? 8.096 -9.889 -9.205 1.00 95.19 250 ARG A O 1
ATOM 1815 N N . GLY A 1 251 ? 8.453 -9.820 -11.416 1.00 93.69 251 GLY A N 1
ATOM 1816 C CA . GLY A 1 251 ? 9.527 -10.816 -11.424 1.00 93.69 251 GLY A CA 1
ATOM 1817 C C . GLY A 1 251 ? 10.723 -10.397 -10.569 1.00 93.69 251 GLY A C 1
ATOM 1818 O O . GLY A 1 251 ? 11.151 -11.164 -9.711 1.00 93.69 251 GLY A O 1
ATOM 1819 N N . ALA A 1 252 ? 11.204 -9.162 -10.740 1.00 93.00 252 ALA A N 1
ATOM 1820 C CA . ALA A 1 252 ? 12.327 -8.632 -9.967 1.00 93.00 252 ALA A CA 1
ATOM 1821 C C . ALA A 1 252 ? 12.037 -8.614 -8.457 1.00 93.00 252 ALA A C 1
ATOM 1823 O O . ALA A 1 252 ? 12.838 -9.103 -7.667 1.00 93.00 252 ALA A O 1
ATOM 1824 N N . SER A 1 253 ? 10.867 -8.111 -8.053 1.00 91.94 253 SER A N 1
ATOM 1825 C CA . SER A 1 253 ? 10.470 -8.087 -6.636 1.00 91.94 253 SER A CA 1
ATOM 1826 C C . SER A 1 253 ? 10.241 -9.482 -6.046 1.00 91.94 253 SER A C 1
ATOM 1828 O O . SER A 1 253 ? 10.578 -9.711 -4.888 1.00 91.94 253 SER A O 1
ATOM 1830 N N . THR A 1 254 ? 9.722 -10.429 -6.834 1.00 90.88 254 THR A N 1
ATOM 1831 C CA . THR A 1 254 ? 9.529 -11.821 -6.393 1.00 90.88 254 THR A CA 1
ATOM 1832 C C . THR A 1 254 ? 10.867 -12.516 -6.146 1.00 90.88 254 THR A C 1
ATOM 1834 O O . THR A 1 254 ? 11.029 -13.158 -5.112 1.00 90.88 254 THR A O 1
ATOM 1837 N N . LEU A 1 255 ? 11.837 -12.356 -7.055 1.00 89.94 255 LEU A N 1
ATOM 1838 C CA . LEU A 1 255 ? 13.179 -12.929 -6.900 1.00 89.94 255 LEU A CA 1
ATOM 1839 C C . LEU A 1 255 ? 13.876 -12.395 -5.644 1.00 89.94 255 LEU A C 1
ATOM 1841 O O . LEU A 1 255 ? 14.426 -13.176 -4.883 1.00 89.94 255 LEU A O 1
ATOM 1845 N N . LEU A 1 256 ? 13.776 -11.087 -5.384 1.00 89.44 256 LEU A N 1
ATOM 1846 C CA . LEU A 1 256 ? 14.364 -10.465 -4.192 1.00 89.44 256 LEU A CA 1
ATOM 1847 C C . LEU A 1 256 ? 13.664 -10.870 -2.878 1.00 89.44 256 LEU A C 1
ATOM 1849 O O . LEU A 1 256 ? 14.252 -10.728 -1.811 1.00 89.44 256 LEU A O 1
ATOM 1853 N N . ARG A 1 257 ? 12.412 -11.351 -2.932 1.00 84.25 257 ARG A N 1
ATOM 1854 C CA . ARG A 1 257 ? 11.653 -11.826 -1.757 1.00 84.25 257 ARG A CA 1
ATOM 1855 C C . ARG A 1 257 ? 11.864 -13.307 -1.439 1.00 84.25 257 ARG A C 1
ATOM 1857 O O . ARG A 1 257 ? 11.782 -13.684 -0.274 1.00 84.25 257 ARG A O 1
ATOM 1864 N N . ALA A 1 258 ? 12.059 -14.151 -2.453 1.00 68.56 258 ALA A N 1
ATOM 1865 C CA . ALA A 1 258 ? 12.058 -15.610 -2.300 1.00 68.56 258 ALA A CA 1
ATOM 1866 C C . ALA A 1 258 ? 13.162 -16.132 -1.357 1.00 68.56 258 ALA A C 1
ATOM 1868 O O . ALA A 1 258 ? 12.988 -17.162 -0.702 1.00 68.56 258 ALA A O 1
ATOM 1869 N N . ASP A 1 259 ? 14.263 -15.394 -1.223 1.00 58.16 259 ASP A N 1
ATOM 1870 C CA . ASP A 1 259 ? 15.403 -15.819 -0.408 1.00 58.16 259 ASP A CA 1
ATOM 1871 C C . ASP A 1 259 ? 15.279 -15.455 1.080 1.00 58.16 259 ASP A C 1
ATOM 1873 O O . ASP A 1 259 ? 15.932 -16.079 1.914 1.00 58.16 259 ASP A O 1
ATOM 1877 N N . SER A 1 260 ? 14.405 -14.511 1.450 1.00 54.75 260 SER A N 1
ATOM 1878 C CA . SER A 1 260 ? 14.180 -14.145 2.859 1.00 54.75 260 SER A CA 1
ATOM 1879 C C . SER A 1 260 ? 13.322 -15.151 3.642 1.00 54.75 260 SER A C 1
ATOM 1881 O O . SER A 1 260 ? 13.476 -15.246 4.857 1.00 54.75 260 SER A O 1
ATOM 1883 N N . ASP A 1 261 ? 12.470 -15.930 2.966 1.00 51.34 261 ASP A N 1
ATOM 1884 C CA . ASP A 1 261 ? 11.522 -16.860 3.609 1.00 51.34 261 ASP A CA 1
ATOM 1885 C C . ASP A 1 261 ? 12.051 -18.308 3.701 1.00 51.34 261 ASP A C 1
ATOM 1887 O O . ASP A 1 261 ? 11.494 -19.136 4.423 1.00 51.34 261 ASP A O 1
ATOM 1891 N N . SER A 1 262 ? 13.131 -18.639 2.984 1.00 48.50 262 SER A N 1
ATOM 1892 C CA . SER A 1 262 ? 13.501 -20.038 2.729 1.00 48.50 262 SER A CA 1
ATOM 1893 C C . SER A 1 262 ? 14.355 -20.695 3.820 1.00 48.50 262 SER A C 1
ATOM 1895 O O . SER A 1 262 ? 14.438 -21.920 3.837 1.00 48.50 262 SER A O 1
ATOM 1897 N N . GLY A 1 263 ? 14.998 -19.946 4.730 1.00 49.56 263 GLY A N 1
ATOM 1898 C CA . GLY A 1 263 ? 15.811 -20.476 5.851 1.00 49.56 263 GLY A CA 1
ATOM 1899 C C . GLY A 1 263 ? 16.999 -21.386 5.468 1.00 49.56 263 GLY A C 1
ATOM 1900 O O . GLY A 1 263 ? 17.863 -21.680 6.292 1.00 49.56 263 GLY A O 1
ATOM 1901 N N . SER A 1 264 ? 17.072 -21.827 4.215 1.00 47.28 264 SER A N 1
ATOM 1902 C CA . SER A 1 264 ? 18.188 -22.499 3.587 1.00 47.28 264 SER A CA 1
ATOM 1903 C C . SER A 1 264 ? 19.237 -21.448 3.274 1.00 47.28 264 SER A C 1
ATOM 1905 O O . SER A 1 264 ? 18.918 -20.470 2.605 1.00 47.28 264 SER A O 1
ATOM 1907 N N . GLY A 1 265 ? 20.479 -21.660 3.711 1.00 48.56 265 GLY A N 1
ATOM 1908 C CA . GLY A 1 265 ? 21.642 -20.834 3.362 1.00 48.56 265 GLY A CA 1
ATOM 1909 C C . GLY A 1 265 ? 22.032 -20.894 1.878 1.00 48.56 265 GLY A C 1
ATOM 1910 O O . GLY A 1 265 ? 23.210 -21.042 1.566 1.00 48.56 265 GLY A O 1
ATOM 1911 N N . GLY A 1 266 ? 21.047 -20.853 0.978 1.00 54.12 266 GLY A N 1
ATOM 1912 C CA . GLY A 1 266 ? 21.229 -20.510 -0.421 1.00 54.12 266 GLY A CA 1
ATOM 1913 C C . GLY A 1 266 ? 21.575 -19.030 -0.536 1.00 54.12 266 GLY A C 1
ATOM 1914 O O . GLY A 1 266 ? 21.198 -18.223 0.314 1.00 54.12 266 GLY A O 1
ATOM 1915 N N . ASP A 1 267 ? 22.354 -18.705 -1.559 1.00 59.12 267 ASP A N 1
ATOM 1916 C CA . ASP A 1 267 ? 22.859 -17.358 -1.795 1.00 59.12 267 ASP A CA 1
ATOM 1917 C C . ASP A 1 267 ? 21.672 -16.409 -2.019 1.00 59.12 267 ASP A C 1
ATOM 1919 O O . ASP A 1 267 ? 20.958 -16.535 -3.012 1.00 59.12 267 ASP A O 1
ATOM 1923 N N . SER A 1 268 ? 21.409 -15.514 -1.061 1.00 64.31 268 SER A N 1
ATOM 1924 C CA . SER A 1 268 ? 20.300 -14.568 -1.169 1.00 64.31 268 SER A CA 1
ATOM 1925 C C . SER A 1 268 ? 20.593 -13.588 -2.299 1.00 64.31 268 SER A C 1
ATOM 1927 O O . SER A 1 268 ? 21.599 -12.875 -2.269 1.00 64.31 268 SER A O 1
ATOM 1929 N N . MET A 1 269 ? 19.716 -13.548 -3.300 1.00 81.75 269 MET A N 1
ATOM 1930 C CA . MET A 1 269 ? 19.807 -12.629 -4.419 1.00 81.75 269 MET A CA 1
ATOM 1931 C C . MET A 1 269 ? 19.690 -11.198 -3.893 1.00 81.75 269 MET A C 1
ATOM 1933 O O . MET A 1 269 ? 18.620 -10.723 -3.513 1.00 81.75 269 MET A O 1
ATOM 1937 N N . THR A 1 270 ? 20.813 -10.488 -3.884 1.00 89.81 270 THR A N 1
ATOM 1938 C CA . THR A 1 270 ? 20.857 -9.067 -3.541 1.00 89.81 270 THR A CA 1
ATOM 1939 C C . THR A 1 270 ? 20.400 -8.216 -4.724 1.00 89.81 270 THR A C 1
ATOM 1941 O O . THR A 1 270 ? 20.323 -8.677 -5.867 1.00 89.81 270 THR A O 1
ATOM 1944 N N . VAL A 1 271 ? 20.121 -6.932 -4.482 1.00 91.44 271 VAL A N 1
ATOM 1945 C CA . VAL A 1 271 ? 19.835 -5.977 -5.568 1.00 91.44 271 VAL A CA 1
ATOM 1946 C C . VAL A 1 271 ? 21.024 -5.899 -6.534 1.00 91.44 271 VAL A C 1
ATOM 1948 O O . VAL A 1 271 ? 20.843 -5.824 -7.752 1.00 91.44 271 VAL A O 1
ATOM 1951 N N . GLU A 1 272 ? 22.246 -5.955 -6.004 1.00 91.31 272 GLU A N 1
ATOM 1952 C CA . GLU A 1 272 ? 23.487 -6.012 -6.769 1.00 91.31 272 GLU A CA 1
ATOM 1953 C C . GLU A 1 272 ? 23.593 -7.310 -7.571 1.00 91.31 272 GLU A C 1
ATOM 1955 O O . GLU A 1 272 ? 23.847 -7.245 -8.773 1.00 91.31 272 GLU A O 1
ATOM 1960 N N . GLY A 1 273 ? 23.321 -8.455 -6.940 1.00 91.88 273 GLY A N 1
ATOM 1961 C CA . GLY A 1 273 ? 23.347 -9.769 -7.577 1.00 91.88 273 GLY A CA 1
ATOM 1962 C C . GLY A 1 273 ? 22.339 -9.880 -8.718 1.00 91.88 273 GLY A C 1
ATOM 1963 O O . GLY A 1 273 ? 22.687 -10.329 -9.807 1.00 91.88 273 GLY A O 1
ATOM 1964 N N . LEU A 1 274 ? 21.116 -9.369 -8.534 1.00 91.50 274 LEU A N 1
ATOM 1965 C CA . LEU A 1 274 ? 20.104 -9.357 -9.592 1.00 91.50 274 LEU A CA 1
ATOM 1966 C C . LEU A 1 274 ? 20.531 -8.464 -10.765 1.00 91.50 274 LEU A C 1
ATOM 1968 O O . LEU A 1 274 ? 20.394 -8.844 -11.929 1.00 91.50 274 LEU A O 1
ATOM 1972 N N . LYS A 1 275 ? 21.094 -7.286 -10.471 1.00 91.88 275 LYS A N 1
ATOM 1973 C CA . LYS A 1 275 ? 21.641 -6.383 -11.493 1.00 91.88 275 LYS A CA 1
ATOM 1974 C C . LYS A 1 275 ? 22.777 -7.051 -12.277 1.00 91.88 275 LYS A C 1
ATOM 1976 O O . LYS A 1 275 ? 22.820 -6.902 -13.499 1.00 91.88 275 LYS A O 1
ATOM 1981 N N . GLU A 1 276 ? 23.677 -7.765 -11.605 1.00 91.81 276 GLU A N 1
ATOM 1982 C CA . GLU A 1 276 ? 24.783 -8.505 -12.228 1.00 91.81 276 GLU A CA 1
ATOM 1983 C C . GLU A 1 276 ? 24.276 -9.666 -13.087 1.00 91.81 276 GLU A C 1
ATOM 1985 O O . GLU A 1 276 ? 24.651 -9.767 -14.254 1.00 91.81 276 GLU A O 1
ATOM 1990 N N . ALA A 1 277 ? 23.342 -10.468 -12.571 1.00 91.69 277 ALA A N 1
ATOM 1991 C CA . ALA A 1 277 ? 22.748 -11.594 -13.289 1.00 91.69 277 ALA A CA 1
ATOM 1992 C C . ALA A 1 277 ? 22.053 -11.174 -14.598 1.00 91.69 277 ALA A C 1
ATOM 1994 O O . ALA A 1 277 ? 22.054 -11.920 -15.577 1.00 91.69 277 ALA A O 1
ATOM 1995 N N . MET A 1 278 ? 21.479 -9.967 -14.644 1.00 92.25 278 MET A N 1
ATOM 1996 C CA . MET A 1 278 ? 20.820 -9.423 -15.838 1.00 92.25 278 MET A CA 1
ATOM 1997 C C . MET A 1 278 ? 21.776 -8.708 -16.814 1.00 92.25 278 MET A C 1
ATOM 1999 O O . MET A 1 278 ? 21.355 -8.334 -17.915 1.00 92.25 278 MET A O 1
ATOM 2003 N N . SER A 1 279 ? 23.037 -8.479 -16.431 1.00 94.06 279 SER A N 1
ATOM 2004 C CA . SER A 1 279 ? 23.979 -7.613 -17.152 1.00 94.06 279 SER A CA 1
ATOM 2005 C C . SER A 1 279 ? 25.133 -8.402 -17.766 1.00 94.06 279 SER A C 1
ATOM 2007 O O . SER A 1 279 ? 26.146 -8.661 -17.125 1.00 94.06 279 SER A O 1
ATOM 2009 N N . VAL A 1 280 ? 25.021 -8.721 -19.057 1.00 94.94 280 VAL A N 1
ATOM 2010 C CA . VAL A 1 280 ? 26.114 -9.341 -19.827 1.00 94.94 280 VAL A CA 1
ATOM 2011 C C . VAL A 1 280 ? 27.037 -8.288 -20.466 1.00 94.94 280 VAL A C 1
ATOM 2013 O O . VAL A 1 280 ? 26.569 -7.184 -20.775 1.00 94.94 280 VAL A O 1
ATOM 2016 N N . PRO A 1 281 ? 28.328 -8.599 -20.719 1.00 94.75 281 PRO A N 1
ATOM 2017 C CA . PRO A 1 281 ? 29.253 -7.677 -21.380 1.00 94.75 281 PRO A CA 1
ATOM 2018 C C . PRO A 1 281 ? 28.707 -7.153 -22.717 1.00 94.75 281 PRO A C 1
ATOM 2020 O O . PRO A 1 281 ? 28.365 -7.931 -23.603 1.00 94.75 281 PRO A O 1
ATOM 2023 N N . GLY A 1 282 ? 28.603 -5.826 -22.855 1.00 94.44 282 GLY A N 1
ATOM 2024 C CA . GLY A 1 282 ? 28.060 -5.166 -24.052 1.00 94.44 282 GLY A CA 1
ATOM 2025 C C . GLY A 1 282 ? 26.545 -5.322 -24.265 1.00 94.44 282 GLY A C 1
ATOM 2026 O O . GLY A 1 282 ? 26.033 -4.880 -25.290 1.00 94.44 282 GLY A O 1
ATOM 2027 N N . GLY A 1 283 ? 25.821 -5.931 -23.321 1.00 97.12 283 GLY A N 1
ATOM 2028 C CA . GLY A 1 283 ? 24.389 -6.209 -23.435 1.00 97.12 283 GLY A CA 1
ATOM 2029 C C . GLY A 1 283 ? 23.481 -4.983 -23.294 1.00 97.12 283 GLY A C 1
ATOM 2030 O O . GLY A 1 283 ? 23.901 -3.895 -22.898 1.00 97.12 283 GLY A O 1
ATOM 2031 N N . ILE A 1 284 ? 22.192 -5.175 -23.582 1.00 96.62 284 ILE A N 1
ATOM 2032 C CA . ILE A 1 284 ? 21.174 -4.111 -23.522 1.00 96.62 284 ILE A CA 1
ATOM 2033 C C . ILE A 1 284 ? 21.016 -3.586 -22.087 1.00 96.62 284 ILE A C 1
ATOM 2035 O O . ILE A 1 284 ? 21.043 -2.376 -21.878 1.00 96.62 284 ILE A O 1
ATOM 2039 N N . THR A 1 285 ? 20.922 -4.479 -21.093 1.00 96.12 285 THR A N 1
ATOM 2040 C CA . THR A 1 285 ? 20.703 -4.113 -19.683 1.00 96.12 285 THR A CA 1
ATOM 2041 C C . THR A 1 285 ? 21.791 -3.190 -19.145 1.00 96.12 285 THR A C 1
ATOM 2043 O O . THR A 1 285 ? 21.473 -2.152 -18.573 1.00 96.12 285 THR A O 1
ATOM 2046 N N . ILE A 1 286 ? 23.072 -3.519 -19.348 1.00 96.88 286 ILE A N 1
ATOM 2047 C CA . ILE A 1 286 ? 24.169 -2.711 -18.799 1.00 96.88 286 ILE A CA 1
ATOM 2048 C C . ILE A 1 286 ? 24.232 -1.325 -19.451 1.00 96.88 286 ILE A C 1
ATOM 2050 O O . ILE A 1 286 ? 24.439 -0.333 -18.758 1.00 96.88 286 ILE A O 1
ATOM 2054 N N . ASN A 1 287 ? 23.975 -1.232 -20.759 1.00 97.75 287 ASN A N 1
ATOM 2055 C CA . ASN A 1 287 ? 23.896 0.055 -21.449 1.00 97.75 287 ASN A CA 1
ATOM 2056 C C . ASN A 1 287 ? 22.699 0.887 -20.963 1.00 97.75 287 ASN A C 1
ATOM 2058 O O . ASN A 1 287 ? 22.850 2.082 -20.724 1.00 97.75 287 ASN A O 1
ATOM 2062 N N . ALA A 1 288 ? 21.541 0.261 -20.735 1.00 97.19 288 ALA A N 1
ATOM 2063 C CA . ALA A 1 288 ? 20.383 0.935 -20.151 1.00 97.19 288 ALA A CA 1
ATOM 2064 C C . ALA A 1 288 ? 20.665 1.435 -18.723 1.00 97.19 288 ALA A C 1
ATOM 2066 O O . ALA A 1 288 ? 20.334 2.572 -18.398 1.00 97.19 288 ALA A O 1
ATOM 2067 N N . VAL A 1 289 ? 21.335 0.632 -17.886 1.00 96.38 289 VAL A N 1
ATOM 2068 C CA . VAL A 1 289 ? 21.765 1.050 -16.541 1.00 96.38 289 VAL A CA 1
ATOM 2069 C C . VAL A 1 289 ? 22.678 2.273 -16.623 1.00 96.38 289 VAL A C 1
ATOM 2071 O O . VAL A 1 289 ? 22.452 3.231 -15.892 1.00 96.38 289 VAL A O 1
ATOM 2074 N N . LEU A 1 290 ? 23.656 2.297 -17.536 1.00 97.12 290 LEU A N 1
ATOM 2075 C CA . LEU A 1 290 ? 24.535 3.459 -17.718 1.00 97.12 290 LEU A CA 1
ATOM 2076 C C . LEU A 1 290 ? 23.763 4.735 -18.096 1.00 97.12 290 LEU A C 1
ATOM 2078 O O . LEU A 1 290 ? 24.100 5.806 -17.593 1.00 97.12 290 LEU A O 1
ATOM 2082 N N . GLU A 1 291 ? 22.718 4.641 -18.924 1.00 97.94 291 GLU A N 1
ATOM 2083 C CA . GLU A 1 291 ? 21.845 5.786 -19.229 1.00 97.94 291 GLU A CA 1
ATOM 2084 C C . GLU A 1 291 ? 21.031 6.249 -18.011 1.00 97.94 291 GLU A C 1
ATOM 2086 O O . GLU A 1 291 ? 20.910 7.451 -17.770 1.00 97.94 291 GLU A O 1
ATOM 2091 N N . LEU A 1 292 ? 20.536 5.323 -17.181 1.00 97.44 292 LEU A N 1
ATOM 2092 C CA . LEU A 1 292 ? 19.866 5.677 -15.923 1.00 97.44 292 LEU A CA 1
ATOM 2093 C C . LEU A 1 292 ? 20.820 6.399 -14.954 1.00 97.44 292 LEU A C 1
ATOM 2095 O O . LEU A 1 292 ? 20.422 7.362 -14.294 1.00 97.44 292 LEU A O 1
ATOM 2099 N N . GLU A 1 293 ? 22.088 5.980 -14.887 1.00 97.19 293 GLU A N 1
ATOM 2100 C CA . GLU A 1 293 ? 23.104 6.664 -14.076 1.00 97.19 293 GLU A CA 1
ATOM 2101 C C . GLU A 1 293 ? 23.427 8.061 -14.632 1.00 97.19 293 GLU A C 1
ATOM 2103 O O . GLU A 1 293 ? 23.489 9.025 -13.866 1.00 97.19 293 GLU A O 1
ATOM 2108 N N . ARG A 1 294 ? 23.553 8.214 -15.962 1.00 98.12 294 ARG A N 1
ATOM 2109 C CA . ARG A 1 294 ? 23.701 9.532 -16.617 1.00 98.12 294 ARG A CA 1
ATOM 2110 C C . ARG A 1 294 ? 22.527 10.457 -16.298 1.00 98.12 294 ARG A C 1
ATOM 2112 O O . ARG A 1 294 ? 22.735 11.639 -16.032 1.00 98.12 294 ARG A O 1
ATOM 2119 N N . GLY A 1 295 ? 21.315 9.906 -16.255 1.00 97.44 295 GLY A N 1
ATOM 2120 C CA . GLY A 1 295 ? 20.092 10.600 -15.851 1.00 97.44 295 GLY A CA 1
ATOM 2121 C C . GLY A 1 295 ? 19.972 10.878 -14.348 1.00 97.44 295 GLY A C 1
ATOM 2122 O O . GLY A 1 295 ? 18.971 11.449 -13.923 1.00 97.44 295 GLY A O 1
ATOM 2123 N N . ARG A 1 296 ? 20.962 10.494 -13.526 1.00 97.81 296 ARG A N 1
ATOM 2124 C CA . ARG A 1 296 ? 20.970 10.673 -12.062 1.00 97.81 296 ARG A CA 1
ATOM 2125 C C . ARG A 1 296 ? 19.766 10.038 -11.360 1.00 97.81 296 ARG A C 1
ATOM 2127 O O . ARG A 1 296 ? 19.325 10.526 -10.317 1.00 97.81 296 ARG A O 1
ATOM 2134 N N . VAL A 1 297 ? 19.254 8.925 -11.887 1.00 97.44 297 VAL A N 1
ATOM 2135 C CA . VAL A 1 297 ? 18.037 8.274 -11.373 1.00 97.44 297 VAL A CA 1
ATOM 2136 C C . VAL A 1 297 ? 18.168 7.913 -9.889 1.00 97.44 297 VAL A C 1
ATOM 2138 O O . VAL A 1 297 ? 17.248 8.171 -9.115 1.00 97.44 297 VAL A O 1
ATOM 2141 N N . ARG A 1 298 ? 19.332 7.419 -9.443 1.00 96.19 298 ARG A N 1
ATOM 2142 C CA . ARG A 1 298 ? 19.571 7.117 -8.018 1.00 96.19 298 ARG A CA 1
ATOM 2143 C C . ARG A 1 298 ? 19.444 8.336 -7.113 1.00 96.19 298 ARG A C 1
ATOM 2145 O O . ARG A 1 298 ? 18.895 8.214 -6.020 1.00 96.19 298 ARG A O 1
ATOM 2152 N N . ALA A 1 299 ? 19.937 9.491 -7.559 1.00 97.88 299 ALA A N 1
ATOM 2153 C CA . ALA A 1 299 ? 19.850 10.726 -6.789 1.00 97.88 299 ALA A CA 1
ATOM 2154 C C . ALA A 1 299 ? 18.384 11.150 -6.649 1.00 97.88 299 ALA A C 1
ATOM 2156 O O . ALA A 1 299 ? 17.909 11.320 -5.533 1.00 97.88 299 ALA A O 1
ATOM 2157 N N . GLY A 1 300 ? 17.635 11.176 -7.759 1.00 97.69 300 GLY A N 1
ATOM 2158 C CA . GLY A 1 300 ? 16.209 11.514 -7.735 1.00 97.69 300 GLY A CA 1
ATOM 2159 C C . GLY A 1 300 ? 15.373 10.580 -6.852 1.00 97.69 300 GLY A C 1
ATOM 2160 O O . GLY A 1 300 ? 14.523 11.046 -6.096 1.00 97.69 300 GLY A O 1
ATOM 2161 N N . ILE A 1 301 ? 15.646 9.268 -6.883 1.00 97.81 301 ILE A N 1
ATOM 2162 C CA . ILE A 1 301 ? 14.992 8.295 -5.991 1.00 97.81 301 ILE A CA 1
ATOM 2163 C C . ILE A 1 301 ? 15.341 8.580 -4.525 1.00 97.81 301 ILE A C 1
ATOM 2165 O O . ILE A 1 301 ? 14.449 8.610 -3.677 1.00 97.81 301 ILE A O 1
ATOM 2169 N N . SER A 1 302 ? 16.619 8.815 -4.222 1.00 97.56 302 SER A N 1
ATOM 2170 C CA . SER A 1 302 ? 17.089 9.097 -2.858 1.00 97.56 302 SER A CA 1
ATOM 2171 C C . SER A 1 302 ? 16.440 10.357 -2.284 1.00 97.56 302 SER A C 1
ATOM 2173 O O . SER A 1 302 ? 15.989 10.352 -1.136 1.00 97.56 302 SER A O 1
ATOM 2175 N N . ASP A 1 303 ? 16.323 11.407 -3.096 1.00 97.12 303 ASP A N 1
ATOM 2176 C CA . ASP A 1 303 ? 15.686 12.667 -2.716 1.00 97.12 303 ASP A CA 1
ATOM 2177 C C . ASP A 1 303 ? 14.184 12.477 -2.464 1.00 97.12 303 ASP A C 1
ATOM 2179 O O . ASP A 1 303 ? 13.661 12.929 -1.442 1.00 97.12 303 ASP A O 1
ATOM 2183 N N . ALA A 1 304 ? 13.492 11.745 -3.345 1.00 97.19 304 ALA A N 1
ATOM 2184 C CA . ALA A 1 304 ? 12.067 11.456 -3.202 1.00 97.19 304 ALA A CA 1
ATOM 2185 C C . ALA A 1 304 ? 11.762 10.641 -1.933 1.00 97.19 304 ALA A C 1
ATOM 2187 O O . ALA A 1 304 ? 10.844 10.988 -1.185 1.00 97.19 304 ALA A O 1
ATOM 2188 N N . VAL A 1 305 ? 12.548 9.594 -1.657 1.00 97.50 305 VAL A N 1
ATOM 2189 C CA . VAL A 1 305 ? 12.401 8.770 -0.445 1.00 97.50 305 VAL A CA 1
ATOM 2190 C C . VAL A 1 305 ? 12.695 9.598 0.802 1.00 97.50 305 VAL A C 1
ATOM 2192 O O . VAL A 1 305 ? 11.900 9.592 1.741 1.00 97.50 305 VAL A O 1
ATOM 2195 N N . THR A 1 306 ? 13.789 10.363 0.806 1.00 96.81 306 THR A N 1
ATOM 2196 C CA . THR A 1 306 ? 14.158 11.221 1.943 1.00 96.81 306 THR A CA 1
ATOM 2197 C C . THR A 1 306 ? 13.065 12.240 2.245 1.00 96.81 306 THR A C 1
ATOM 2199 O O . THR A 1 306 ? 12.695 12.426 3.406 1.00 96.81 306 THR A O 1
ATOM 2202 N N . PHE A 1 307 ? 12.513 12.877 1.209 1.00 96.31 307 PHE A N 1
ATOM 2203 C CA . PHE A 1 307 ? 11.395 13.798 1.360 1.00 96.31 307 PHE A CA 1
ATOM 2204 C C . PHE A 1 307 ? 10.166 13.095 1.944 1.00 96.31 307 PHE A C 1
ATOM 2206 O O . PHE A 1 307 ? 9.598 13.589 2.913 1.00 96.31 307 PHE A O 1
ATOM 2213 N N . ALA A 1 308 ? 9.766 11.945 1.396 1.00 96.06 308 ALA A N 1
ATOM 2214 C CA . ALA A 1 308 ? 8.574 11.227 1.843 1.00 96.06 308 ALA A CA 1
ATOM 2215 C C . ALA A 1 308 ? 8.685 10.744 3.297 1.00 96.06 308 ALA A C 1
ATOM 2217 O O . ALA A 1 308 ? 7.730 10.886 4.058 1.00 96.06 308 ALA A O 1
ATOM 2218 N N . VAL A 1 309 ? 9.852 10.230 3.699 1.00 95.12 309 VAL A N 1
ATOM 2219 C CA . VAL A 1 309 ? 10.136 9.825 5.086 1.00 95.12 309 VAL A CA 1
ATOM 2220 C C . VAL A 1 309 ? 9.995 11.013 6.031 1.00 95.12 309 VAL A C 1
ATOM 2222 O O . VAL A 1 309 ? 9.249 10.936 7.006 1.00 95.12 309 VAL A O 1
ATOM 2225 N N . ARG A 1 310 ? 10.658 12.133 5.716 1.00 94.12 310 ARG A N 1
ATOM 2226 C CA . ARG A 1 310 ? 10.575 13.356 6.525 1.00 94.12 310 ARG A CA 1
ATOM 2227 C C . ARG A 1 310 ? 9.144 13.872 6.597 1.00 94.12 310 ARG A C 1
ATOM 2229 O O . ARG A 1 310 ? 8.669 14.188 7.680 1.00 94.12 310 ARG A O 1
ATOM 2236 N N . TYR A 1 311 ? 8.451 13.912 5.462 1.00 91.94 311 TYR A N 1
ATOM 2237 C CA . TYR A 1 311 ? 7.067 14.362 5.388 1.00 91.94 311 TYR A CA 1
ATOM 2238 C C . TYR A 1 311 ? 6.154 13.512 6.275 1.00 91.94 311 TYR A C 1
ATOM 2240 O O . TYR A 1 311 ? 5.397 14.073 7.059 1.00 91.94 311 TYR A O 1
ATOM 2248 N N . ALA A 1 312 ? 6.266 12.182 6.206 1.00 90.88 312 ALA A N 1
ATOM 2249 C CA . ALA A 1 312 ? 5.468 11.269 7.018 1.00 90.88 312 ALA A CA 1
ATOM 2250 C C . ALA A 1 312 ? 5.738 11.442 8.522 1.00 90.88 312 ALA A C 1
ATOM 2252 O O . ALA A 1 312 ? 4.795 11.529 9.303 1.00 90.88 312 ALA A O 1
ATOM 2253 N N . GLN A 1 313 ? 7.005 11.585 8.922 1.00 87.00 313 GLN A N 1
ATOM 2254 C CA . GLN A 1 313 ? 7.377 11.900 10.309 1.00 87.00 313 GLN A CA 1
ATOM 2255 C C . GLN A 1 313 ? 6.856 13.276 10.755 1.00 87.00 313 GLN A C 1
ATOM 2257 O O . GLN A 1 313 ? 6.490 13.469 11.912 1.00 87.00 313 GLN A O 1
ATOM 2262 N N . GLY A 1 314 ? 6.803 14.235 9.828 1.00 80.69 314 GLY A N 1
ATOM 2263 C CA . GLY A 1 314 ? 6.284 15.580 10.043 1.00 80.69 314 GLY A CA 1
ATOM 2264 C C . GLY A 1 314 ? 4.764 15.669 10.125 1.00 80.69 314 GLY A C 1
ATOM 2265 O O . GLY A 1 314 ? 4.267 16.714 10.512 1.00 80.69 314 GLY A O 1
ATOM 2266 N N . MET A 1 315 ? 3.998 14.619 9.816 1.00 70.31 315 MET A N 1
ATOM 2267 C CA . MET A 1 315 ? 2.529 14.684 9.868 1.00 70.31 315 MET A CA 1
ATOM 2268 C C . MET A 1 315 ? 1.969 14.929 11.284 1.00 70.31 315 MET A C 1
ATOM 2270 O O . MET A 1 315 ? 0.823 15.356 11.403 1.00 70.31 315 MET A O 1
ATOM 2274 N N . MET A 1 316 ? 2.775 14.744 12.339 1.00 54.59 316 MET A N 1
ATOM 2275 C CA . MET A 1 316 ? 2.431 15.114 13.723 1.00 54.59 316 MET A CA 1
ATOM 2276 C C . MET A 1 316 ? 2.803 16.562 14.111 1.00 54.59 316 MET A C 1
ATOM 2278 O O . MET A 1 316 ? 2.490 16.990 15.220 1.00 54.59 316 MET A O 1
ATOM 2282 N N . GLY A 1 317 ? 3.435 17.340 13.222 1.00 47.62 317 GLY A N 1
ATOM 2283 C CA . GLY A 1 317 ? 3.857 18.724 13.467 1.00 47.62 317 GLY A CA 1
ATOM 2284 C C . GLY A 1 317 ? 3.515 19.656 12.300 1.00 47.62 317 GLY A C 1
ATOM 2285 O O . GLY A 1 317 ? 3.707 19.338 11.134 1.00 47.62 317 GLY A O 1
ATOM 2286 N N . THR A 1 318 ? 2.979 20.834 12.594 1.00 39.81 318 THR A N 1
ATOM 2287 C CA . THR A 1 318 ? 2.609 21.866 11.609 1.00 39.81 318 THR A CA 1
ATOM 2288 C C . THR A 1 318 ? 3.664 22.122 10.513 1.00 39.81 318 THR A C 1
ATOM 2290 O O . THR A 1 318 ? 4.824 22.376 10.815 1.00 39.81 318 THR A O 1
ATOM 2293 N N . SER A 1 319 ? 3.195 22.142 9.255 1.00 45.56 319 SER A N 1
ATOM 2294 C CA . SER A 1 319 ? 3.798 22.696 8.021 1.00 45.56 319 SER A CA 1
ATOM 2295 C C . SER A 1 319 ? 5.250 22.308 7.668 1.00 45.56 319 SER A C 1
ATOM 2297 O O . SER A 1 319 ? 6.196 23.040 7.934 1.00 45.56 319 SER A O 1
ATOM 2299 N N . MET A 1 320 ? 5.428 21.218 6.905 1.00 47.50 320 MET A N 1
ATOM 2300 C CA . MET A 1 320 ? 6.641 21.000 6.084 1.00 47.50 320 MET A CA 1
ATOM 2301 C C . MET A 1 320 ? 6.561 21.629 4.680 1.00 47.50 320 MET A C 1
ATOM 2303 O O . MET A 1 320 ? 7.547 21.615 3.941 1.00 47.50 320 MET A O 1
ATOM 2307 N N . LEU A 1 321 ? 5.407 22.172 4.277 1.00 48.78 321 LEU A N 1
ATOM 2308 C CA . LEU A 1 321 ? 5.249 22.783 2.949 1.00 48.78 321 LEU A CA 1
ATOM 2309 C C . LEU A 1 321 ? 6.040 24.099 2.814 1.00 48.78 321 LEU A C 1
ATOM 2311 O O . LEU A 1 321 ? 6.442 24.449 1.703 1.00 48.78 321 LEU A O 1
ATOM 2315 N N . ASP A 1 322 ? 6.377 24.750 3.930 1.00 44.31 322 ASP A N 1
ATOM 2316 C CA . ASP A 1 322 ? 7.214 25.957 3.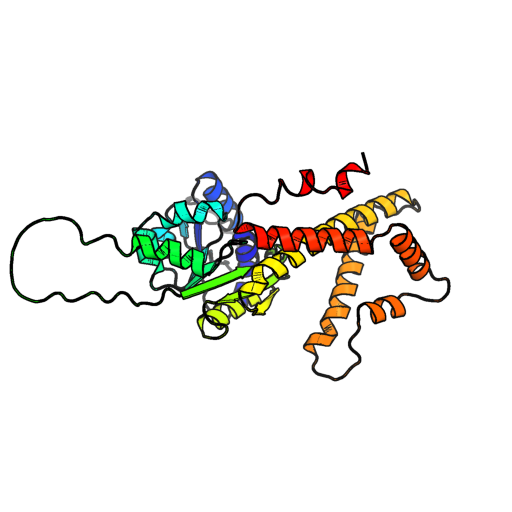947 1.00 44.31 322 ASP A CA 1
ATOM 2317 C C . ASP A 1 322 ? 8.714 25.668 3.748 1.00 44.31 322 ASP A C 1
ATOM 2319 O O . ASP A 1 322 ? 9.464 26.535 3.299 1.00 44.31 322 ASP A O 1
ATOM 2323 N N . ALA A 1 323 ? 9.175 24.434 3.992 1.00 45.59 323 ALA A N 1
ATOM 2324 C CA . ALA A 1 323 ? 10.599 24.096 3.913 1.00 45.59 323 ALA A CA 1
ATOM 2325 C C . ALA A 1 323 ? 11.146 24.066 2.473 1.00 45.59 323 ALA A C 1
ATOM 2327 O O . ALA A 1 323 ? 12.330 24.319 2.269 1.00 45.59 323 ALA A O 1
ATOM 2328 N N . ARG A 1 324 ? 10.299 23.832 1.455 1.00 48.22 324 ARG A N 1
ATOM 2329 C CA . ARG A 1 324 ? 10.728 23.925 0.043 1.00 48.22 324 ARG A CA 1
ATOM 2330 C C . ARG A 1 324 ? 10.918 25.365 -0.436 1.00 48.22 324 ARG A C 1
ATOM 2332 O O . ARG A 1 324 ? 11.685 25.586 -1.364 1.00 48.22 324 ARG A O 1
ATOM 2339 N N . HIS A 1 325 ? 10.263 26.339 0.199 1.00 45.31 325 HIS A N 1
ATOM 2340 C CA . HIS A 1 325 ? 10.433 27.759 -0.134 1.00 45.31 325 HIS A CA 1
ATOM 2341 C C . HIS A 1 325 ? 11.657 28.391 0.547 1.00 45.31 325 HIS A C 1
ATOM 2343 O O . HIS A 1 325 ? 12.063 29.495 0.175 1.00 45.31 325 HIS A O 1
ATOM 2349 N N . ASN A 1 326 ? 12.266 27.695 1.513 1.00 41.22 326 ASN A N 1
ATOM 2350 C CA . ASN A 1 326 ? 13.386 28.206 2.302 1.00 41.22 326 ASN A CA 1
ATOM 2351 C C . ASN A 1 326 ? 14.685 27.398 2.151 1.00 41.22 326 ASN A C 1
ATOM 2353 O O . ASN A 1 326 ? 15.637 27.648 2.886 1.00 41.22 326 ASN A O 1
ATOM 2357 N N . ASP A 1 327 ? 14.749 26.466 1.194 1.00 43.66 327 ASP A N 1
ATOM 2358 C CA . ASP A 1 327 ? 15.995 25.788 0.841 1.00 43.66 327 ASP A CA 1
ATOM 2359 C C . ASP A 1 327 ? 16.886 26.729 -0.003 1.00 43.66 327 ASP A C 1
ATOM 2361 O O . ASP A 1 327 ? 16.509 27.086 -1.127 1.00 43.66 327 ASP A O 1
ATOM 2365 N N . PRO A 1 328 ? 18.066 27.154 0.491 1.00 45.00 328 PRO A N 1
ATOM 2366 C CA . PRO A 1 328 ? 18.988 27.975 -0.288 1.00 45.00 328 PRO A CA 1
ATOM 2367 C C . PRO A 1 328 ? 19.477 27.281 -1.572 1.00 45.00 328 PRO A C 1
ATOM 2369 O O . PRO A 1 328 ? 19.855 27.980 -2.511 1.00 45.00 328 PRO A O 1
ATOM 2372 N N . ALA A 1 329 ? 19.417 25.945 -1.671 1.00 46.62 329 ALA A N 1
ATOM 2373 C CA . ALA A 1 329 ? 19.769 25.216 -2.892 1.00 46.62 329 ALA A CA 1
ATOM 2374 C C . ALA A 1 329 ? 18.714 25.359 -4.008 1.00 46.62 329 ALA A C 1
ATOM 2376 O O . ALA A 1 329 ? 19.064 25.333 -5.188 1.00 46.62 329 ALA A O 1
ATOM 2377 N N . ALA A 1 330 ? 17.442 25.589 -3.660 1.00 43.56 330 ALA A N 1
ATOM 2378 C CA . ALA A 1 330 ? 16.367 25.790 -4.634 1.00 43.56 330 ALA A CA 1
ATOM 2379 C C . ALA A 1 330 ? 16.420 27.172 -5.319 1.00 43.56 330 ALA A C 1
ATOM 2381 O O . ALA A 1 330 ? 15.872 27.336 -6.405 1.00 43.56 330 ALA A O 1
ATOM 2382 N N . ARG A 1 331 ? 17.119 28.160 -4.734 1.00 41.88 331 ARG A 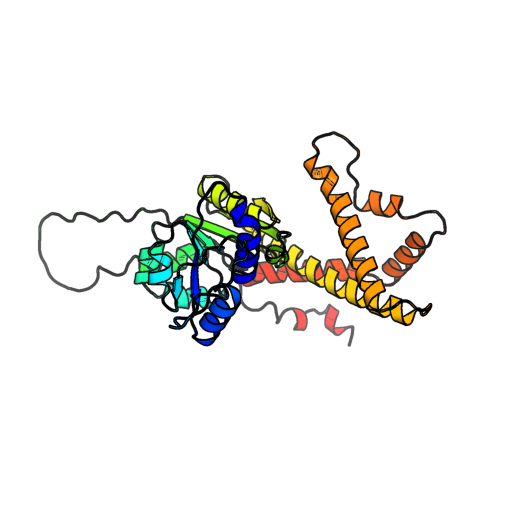N 1
ATOM 2383 C CA . ARG A 1 331 ? 17.282 29.507 -5.324 1.00 41.88 331 ARG A CA 1
ATOM 2384 C C . ARG A 1 331 ? 18.332 29.590 -6.433 1.00 41.88 331 ARG A C 1
ATOM 2386 O O . ARG A 1 331 ? 18.379 30.595 -7.130 1.00 41.88 331 ARG A O 1
ATOM 2393 N N . CYS A 1 332 ? 19.165 28.564 -6.608 1.00 39.53 332 CYS A N 1
ATOM 2394 C CA . CYS A 1 332 ? 20.200 28.550 -7.648 1.00 39.53 332 CYS A CA 1
ATOM 2395 C C . CYS A 1 332 ? 19.761 27.864 -8.954 1.00 39.53 332 CYS A C 1
ATOM 2397 O O . CYS A 1 332 ? 20.560 27.798 -9.885 1.00 39.53 332 CYS A O 1
ATOM 2399 N N . ALA A 1 333 ? 18.531 27.344 -9.032 1.00 42.47 333 ALA A N 1
ATOM 2400 C CA . ALA A 1 333 ? 18.038 26.579 -10.183 1.00 42.47 333 ALA A CA 1
ATOM 2401 C C . ALA A 1 333 ? 16.810 27.201 -10.884 1.00 42.47 333 ALA A C 1
ATOM 2403 O O . ALA A 1 333 ? 16.126 26.500 -11.630 1.00 42.47 333 ALA A O 1
ATOM 2404 N N . SER A 1 334 ? 16.533 28.492 -10.662 1.00 37.97 334 SER A N 1
ATOM 2405 C CA . SER A 1 334 ? 15.512 29.269 -11.387 1.00 37.97 334 SER A CA 1
ATOM 2406 C C . SER A 1 334 ? 16.138 30.354 -12.249 1.00 37.97 334 SER A C 1
ATOM 2408 O O . SER A 1 334 ? 16.918 31.140 -11.661 1.00 37.97 334 SER A O 1
#

pLDDT: mean 80.19, std 21.47, range [28.81, 98.12]

Radius of gyration: 25.74 Å; Cα contacts (8 Å, |Δi|>4): 376; chains: 1; bounding box: 72×53×89 Å

Sequence (334 aa):
MGTAFLSGLLNNIDDTRHELKFSLSAPSRTSLDRLRRRFSSPGSTDQDGDSARDGDGSRRGSKVDVITADNVTAAHDADVVILAFQPHQLKQVLADAALVAALCSKLIISLLAGVSCQHILENLSPSLHVSDDDDGGRGEAESESESVIPTTIRVARAMPTIGAQINESATLIAGTTDTGPDLELATWLFGLVGSTHVVPERLLDALTGINAATHALAVVALDAIVDASVAAGGGVSRGLALAVATQCLRGASTLLRADSDSGSGGDSMTVEGLKEAMSVPGGITINAVLELERGRVRAGISDAVTFAVRYAQGMMGTSMLDARHNDPAARCAS